Protein AF-A0A1F5YPP1-F1 (afdb_monomer_lite)

Foldseek 3Di:
DDDVVVVVVVVVVVVPPDDPVVVVVVVVVVVVCVVPVVDDDDDAFWKKKKAWFAPPPDDKDKDWPFDWPDWDQDPRRIIITDGHHDDADDDQAFDKDFLVCLLVVLVVVCVLQVHDPVVSVRQSVQSNVQCVPEPDRIKTKAWGDPVRCCVGTNMDMPPDAAEEETEIEIEHDDDDHHHDRHDHDDDDNTYMYIHIYGYD

Sequence (200 aa):
MPEISDVIAQFDQLGLTGNAAEIRELNKLNDEWTDYNFCPLRLTGSSPTLIGYDTSGQVYEVKVGRKIVYLNTNSDNTVYYEYLPVSFNKPDEGWDINKSALKQFAQKIGGELGLNDAEVVKLSFELNLASAKITSNNLFVGLISQEEVNQKVPLKVTPSVPTFRYHFYISKAGSSVIAPVLTPVSRSGSMVLEVGAVAR

Structure (mmCIF, N/CA/C/O backbone):
data_AF-A0A1F5YPP1-F1
#
_entry.id   AF-A0A1F5YPP1-F1
#
loop_
_atom_site.group_PDB
_atom_site.id
_atom_site.type_symbol
_atom_site.label_atom_id
_atom_site.label_alt_id
_atom_site.label_comp_id
_atom_site.label_asym_id
_atom_site.label_entity_id
_atom_site.label_seq_id
_atom_site.pdbx_PDB_ins_code
_atom_site.Cartn_x
_atom_site.Cartn_y
_atom_site.Cartn_z
_atom_site.occupancy
_atom_site.B_iso_or_equiv
_atom_site.auth_seq_id
_atom_site.auth_comp_id
_atom_site.auth_asym_id
_atom_site.auth_atom_id
_atom_site.pdbx_PDB_model_num
ATOM 1 N N . MET A 1 1 ? 0.538 26.504 -9.884 1.00 37.72 1 MET A N 1
ATOM 2 C CA . MET A 1 1 ? 0.270 26.160 -8.470 1.00 37.72 1 MET A CA 1
ATOM 3 C C . MET A 1 1 ? 1.252 26.971 -7.649 1.00 37.72 1 MET A C 1
ATOM 5 O O . MET A 1 1 ? 2.360 27.117 -8.153 1.00 37.72 1 MET A O 1
ATOM 9 N N . PRO A 1 2 ? 0.862 27.546 -6.499 1.00 34.94 2 PRO A N 1
ATOM 10 C CA . PRO A 1 2 ? 1.833 28.210 -5.633 1.00 34.94 2 PRO A CA 1
ATOM 11 C C . PRO A 1 2 ? 2.920 27.205 -5.255 1.00 34.94 2 PRO A C 1
ATOM 13 O O . PRO A 1 2 ? 2.619 26.023 -5.045 1.00 34.94 2 PRO A O 1
ATOM 16 N N . GLU A 1 3 ? 4.171 27.647 -5.264 1.00 45.53 3 GLU A N 1
ATOM 17 C CA . GLU A 1 3 ? 5.271 26.796 -4.837 1.00 45.53 3 GLU A CA 1
ATOM 18 C C . GLU A 1 3 ? 5.150 26.570 -3.326 1.00 45.53 3 GLU A C 1
ATOM 20 O O . GLU A 1 3 ? 4.636 27.408 -2.590 1.00 45.53 3 GLU A O 1
ATOM 25 N N . ILE A 1 4 ? 5.587 25.413 -2.829 1.00 44.28 4 ILE A N 1
ATOM 26 C CA . ILE A 1 4 ? 5.504 25.092 -1.392 1.00 44.28 4 ILE A CA 1
ATOM 27 C C . ILE A 1 4 ? 6.296 26.088 -0.530 1.00 44.28 4 ILE A C 1
ATOM 29 O O . ILE A 1 4 ? 5.929 26.341 0.617 1.00 44.28 4 ILE A O 1
ATOM 33 N N . SER A 1 5 ? 7.318 26.714 -1.115 1.00 45.62 5 SER A N 1
ATOM 34 C CA . SER A 1 5 ? 8.038 27.865 -0.569 1.00 45.62 5 SER A CA 1
ATOM 35 C C . SER A 1 5 ? 7.109 29.033 -0.221 1.00 45.62 5 SER A C 1
ATOM 37 O O . SER A 1 5 ? 7.310 29.664 0.813 1.00 45.62 5 SER A O 1
ATOM 39 N N . ASP A 1 6 ? 6.055 29.276 -1.005 1.00 49.44 6 ASP A N 1
ATOM 40 C CA . ASP A 1 6 ? 5.080 30.344 -0.755 1.00 49.44 6 ASP A CA 1
ATOM 41 C C . ASP A 1 6 ? 4.188 30.032 0.456 1.00 49.44 6 ASP A C 1
ATOM 43 O O . ASP A 1 6 ? 3.797 30.936 1.194 1.00 49.44 6 ASP A O 1
ATOM 47 N N . VAL A 1 7 ? 3.878 28.752 0.692 1.00 50.12 7 VAL A N 1
ATOM 48 C CA . VAL A 1 7 ? 3.071 28.309 1.843 1.00 50.12 7 VAL A CA 1
ATOM 49 C C . VAL A 1 7 ? 3.885 28.396 3.134 1.00 50.12 7 VAL A C 1
ATOM 51 O O . VAL A 1 7 ? 3.387 28.902 4.136 1.00 50.12 7 VAL A O 1
ATOM 54 N N . ILE A 1 8 ? 5.148 27.961 3.101 1.00 50.09 8 ILE A N 1
ATOM 55 C CA . ILE A 1 8 ? 6.070 28.063 4.244 1.00 50.09 8 ILE A CA 1
ATOM 56 C C . ILE A 1 8 ? 6.334 29.537 4.579 1.00 50.09 8 ILE A C 1
ATOM 58 O O . ILE A 1 8 ? 6.200 29.936 5.733 1.00 50.09 8 ILE A O 1
ATOM 62 N N . ALA A 1 9 ? 6.586 30.374 3.568 1.00 56.97 9 ALA A N 1
ATOM 63 C CA . ALA A 1 9 ? 6.785 31.807 3.765 1.00 56.97 9 ALA A CA 1
ATOM 64 C C . ALA A 1 9 ? 5.546 32.502 4.356 1.00 56.97 9 ALA A C 1
ATOM 66 O O . ALA A 1 9 ? 5.687 33.416 5.166 1.00 56.97 9 ALA A O 1
ATOM 67 N N . GLN A 1 10 ? 4.332 32.068 3.996 1.00 56.66 10 GLN A N 1
ATOM 68 C CA . GLN A 1 10 ? 3.104 32.571 4.619 1.00 56.66 10 GLN A CA 1
ATOM 69 C C . GLN A 1 10 ? 2.981 32.151 6.086 1.00 56.66 10 GLN A C 1
ATOM 71 O O . GLN A 1 10 ? 2.538 32.957 6.898 1.00 56.66 10 GLN A O 1
ATOM 76 N N . PHE A 1 11 ? 3.399 30.935 6.448 1.00 51.81 11 PHE A N 1
ATOM 77 C CA . PHE A 1 11 ? 3.424 30.491 7.845 1.00 51.81 11 PHE A CA 1
ATOM 78 C C . PHE A 1 11 ? 4.441 31.271 8.688 1.00 51.81 11 PHE A C 1
ATOM 80 O O . PHE A 1 11 ? 4.107 31.703 9.791 1.00 51.81 11 PHE A O 1
ATOM 87 N N . ASP A 1 12 ? 5.631 31.538 8.150 1.00 56.56 12 ASP A N 1
ATOM 88 C CA . ASP A 1 12 ? 6.652 32.348 8.826 1.00 56.56 12 ASP A CA 1
ATOM 89 C C . ASP A 1 12 ? 6.208 33.813 8.990 1.00 56.56 12 ASP A C 1
ATOM 91 O O . ASP A 1 12 ? 6.457 34.446 10.020 1.00 56.56 12 ASP A O 1
ATOM 95 N N . GLN A 1 13 ? 5.479 34.352 8.006 1.00 60.91 13 GLN A N 1
ATOM 96 C CA . GLN A 1 13 ? 4.903 35.702 8.058 1.00 60.91 13 GLN A CA 1
ATOM 97 C C . GLN A 1 13 ? 3.781 35.857 9.093 1.00 60.91 13 GLN A C 1
ATOM 99 O O . GLN A 1 13 ? 3.493 36.985 9.497 1.00 60.91 13 GLN A O 1
ATOM 104 N N . LEU A 1 14 ? 3.163 34.763 9.554 1.00 59.72 14 LEU A N 1
ATOM 105 C CA . LEU A 1 14 ? 2.132 34.811 10.598 1.00 59.72 14 LEU A CA 1
ATOM 106 C C . LEU A 1 14 ? 2.702 35.101 11.994 1.00 59.72 14 LEU A C 1
ATOM 108 O O . LEU A 1 14 ? 1.921 35.317 12.920 1.00 59.72 14 LEU A O 1
ATOM 112 N N . GLY A 1 15 ? 4.032 35.146 12.160 1.00 50.84 15 GLY A N 1
ATOM 113 C CA . GLY A 1 15 ? 4.669 35.623 13.389 1.00 50.84 15 GLY A CA 1
ATOM 114 C C . GLY A 1 15 ? 4.239 34.853 14.639 1.00 50.84 15 GLY A C 1
ATOM 115 O O . GLY A 1 15 ? 4.116 35.445 15.711 1.00 50.84 15 GLY A O 1
ATOM 116 N N . LEU A 1 16 ? 3.967 33.551 14.502 1.00 51.56 16 LEU A N 1
ATOM 117 C CA . LEU A 1 16 ? 3.480 32.689 15.578 1.00 51.56 16 LEU A CA 1
ATOM 118 C C . LEU A 1 16 ? 4.589 32.438 16.615 1.00 51.56 16 LEU A C 1
ATOM 120 O O . LEU A 1 16 ? 5.219 31.385 16.651 1.00 51.56 16 LEU A O 1
ATOM 124 N N . THR A 1 17 ? 4.840 33.416 17.484 1.00 50.31 17 THR A N 1
ATOM 125 C CA . THR A 1 17 ? 5.658 33.249 18.690 1.00 50.31 17 THR A CA 1
ATOM 126 C C . THR A 1 17 ? 4.805 32.588 19.774 1.00 50.31 17 THR A C 1
ATOM 128 O O . THR A 1 17 ? 4.197 33.270 20.600 1.00 50.31 17 THR A O 1
ATOM 131 N N . GLY A 1 18 ? 4.703 31.261 19.715 1.00 45.78 18 GLY A N 1
ATOM 132 C CA . GLY A 1 18 ? 3.914 30.447 20.641 1.00 45.78 18 GLY A CA 1
ATOM 133 C C . GLY A 1 18 ? 4.692 29.920 21.854 1.00 45.78 18 GLY A C 1
ATOM 134 O O . GLY A 1 18 ? 5.917 29.797 21.828 1.00 45.78 18 GLY A O 1
ATOM 135 N N . ASN A 1 19 ? 3.969 29.584 22.926 1.00 53.06 19 ASN A N 1
ATOM 136 C CA . ASN A 1 19 ? 4.488 28.975 24.156 1.00 53.06 19 ASN A CA 1
ATOM 137 C C . ASN A 1 19 ? 5.195 27.632 23.875 1.00 53.06 19 ASN A C 1
ATOM 139 O O . ASN A 1 19 ? 4.930 26.966 22.880 1.00 53.06 19 ASN A O 1
ATOM 143 N N . ALA A 1 20 ? 6.051 27.167 24.795 1.00 49.16 20 ALA A N 1
ATOM 144 C CA . ALA A 1 20 ? 6.882 25.962 24.624 1.00 49.16 20 ALA A CA 1
ATOM 145 C C . ALA A 1 20 ? 6.128 24.675 24.204 1.00 49.16 20 ALA A C 1
ATOM 147 O O . ALA A 1 20 ? 6.737 23.768 23.641 1.00 49.16 20 ALA A O 1
ATOM 148 N N . ALA A 1 21 ? 4.818 24.583 24.460 1.00 47.81 21 ALA A N 1
ATOM 149 C CA . ALA A 1 21 ? 3.965 23.497 23.974 1.00 47.81 21 ALA A CA 1
ATOM 150 C C . ALA A 1 21 ? 3.672 23.596 22.462 1.00 47.81 21 ALA A C 1
ATOM 152 O O . ALA A 1 21 ? 3.747 22.587 21.771 1.00 47.81 21 ALA A O 1
ATOM 153 N N . GLU A 1 22 ? 3.435 24.801 21.940 1.00 47.81 22 GLU A N 1
ATOM 154 C CA . GLU A 1 22 ? 3.211 25.074 20.511 1.00 47.81 22 GLU A CA 1
ATOM 155 C C . GLU A 1 22 ? 4.504 24.868 19.711 1.00 47.81 22 GLU A C 1
ATOM 157 O O . GLU A 1 22 ? 4.476 24.271 18.640 1.00 47.81 22 GLU A O 1
ATOM 162 N N . ILE A 1 23 ? 5.661 25.227 20.283 1.00 52.22 23 ILE A N 1
ATOM 163 C CA . ILE A 1 23 ? 6.985 24.899 19.719 1.00 52.22 23 ILE A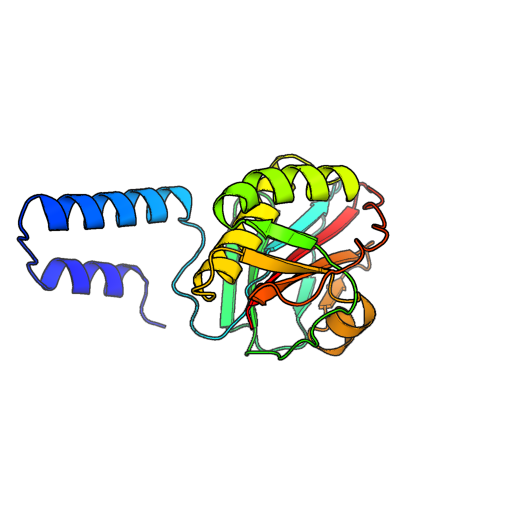 CA 1
ATOM 164 C C . ILE A 1 23 ? 7.201 23.379 19.665 1.00 52.22 23 ILE A C 1
ATOM 166 O O . ILE A 1 23 ? 7.826 22.869 18.742 1.00 52.22 23 ILE A O 1
ATOM 170 N N . ARG A 1 24 ? 6.674 22.622 20.635 1.00 52.12 24 ARG A N 1
ATOM 171 C CA . ARG A 1 24 ? 6.800 21.159 20.669 1.00 52.12 24 ARG A CA 1
ATOM 172 C C . ARG A 1 24 ? 5.894 20.477 19.646 1.00 52.12 24 ARG A C 1
ATOM 174 O O . ARG A 1 24 ? 6.301 19.471 19.075 1.00 52.12 24 ARG A O 1
ATOM 181 N N . GLU A 1 25 ? 4.704 21.020 19.399 1.00 49.72 25 GLU A N 1
ATOM 182 C CA . GLU A 1 25 ? 3.836 20.568 18.308 1.00 49.72 25 GLU A CA 1
ATOM 183 C C . GLU A 1 25 ? 4.403 20.941 16.937 1.00 49.72 25 GLU A C 1
ATOM 185 O O . GLU A 1 25 ? 4.394 20.096 16.050 1.00 49.72 25 GLU A O 1
ATOM 190 N N . LEU A 1 26 ? 4.985 22.134 16.786 1.00 49.56 26 LEU A N 1
ATOM 191 C CA . 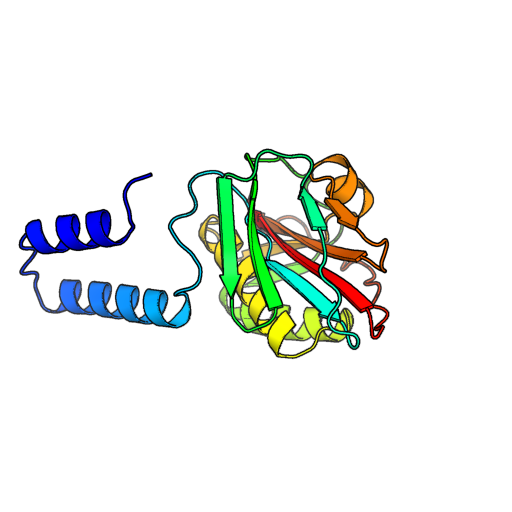LEU A 1 26 ? 5.709 22.547 15.579 1.00 49.56 26 LEU A CA 1
ATOM 192 C C . LEU A 1 26 ? 6.948 21.690 15.322 1.00 49.56 26 LEU A C 1
ATOM 194 O O . LEU A 1 26 ? 7.163 21.277 14.192 1.00 49.56 26 LEU A O 1
ATOM 198 N N . ASN A 1 27 ? 7.728 21.362 16.353 1.00 51.25 27 ASN A N 1
ATOM 199 C CA . ASN A 1 27 ? 8.864 20.452 16.220 1.00 51.25 27 ASN A CA 1
ATOM 200 C C . ASN A 1 27 ? 8.403 19.041 15.875 1.00 51.25 27 ASN A C 1
ATOM 202 O O . ASN A 1 27 ? 9.004 18.415 15.022 1.00 51.25 27 ASN A O 1
ATOM 206 N N . LYS A 1 28 ? 7.305 18.557 16.463 1.00 54.00 28 LYS A N 1
ATOM 207 C CA . LYS A 1 28 ? 6.732 17.260 16.094 1.00 54.00 28 LYS A CA 1
ATOM 208 C C . LYS A 1 28 ? 6.206 17.263 14.658 1.00 54.00 28 LYS A C 1
ATOM 210 O O . LYS A 1 28 ? 6.406 16.288 13.954 1.00 54.00 28 LYS A O 1
ATOM 215 N N . LEU A 1 29 ? 5.577 18.351 14.219 1.00 49.56 29 LEU A N 1
ATOM 216 C CA . LEU A 1 29 ? 5.165 18.561 12.831 1.00 49.56 29 LEU A CA 1
ATOM 217 C C . LEU A 1 29 ? 6.367 18.649 11.897 1.00 49.56 29 LEU A C 1
ATOM 219 O O . LEU A 1 29 ? 6.293 18.119 10.803 1.00 49.56 29 LEU A O 1
ATOM 223 N N . ASN A 1 30 ? 7.461 19.282 12.316 1.00 50.28 30 ASN A N 1
ATOM 224 C CA . ASN A 1 30 ? 8.701 19.375 11.555 1.00 50.28 30 ASN A CA 1
ATOM 225 C C . ASN A 1 30 ? 9.449 18.037 11.513 1.00 50.28 30 ASN A C 1
ATOM 227 O O . ASN A 1 30 ? 10.000 17.696 10.478 1.00 50.28 30 ASN A O 1
ATOM 231 N N . ASP A 1 31 ? 9.442 17.261 12.593 1.00 57.03 31 ASP A N 1
ATOM 232 C CA . ASP A 1 31 ? 10.015 15.916 12.664 1.00 57.03 31 ASP A CA 1
ATOM 233 C C . ASP A 1 31 ? 9.174 14.952 11.821 1.00 57.03 31 ASP A C 1
ATOM 235 O O . ASP A 1 31 ? 9.717 14.257 10.973 1.00 57.03 31 ASP A O 1
ATOM 239 N N . GLU A 1 32 ? 7.841 14.991 11.947 1.00 51.44 32 GLU A N 1
ATOM 240 C CA . GLU A 1 32 ? 6.918 14.287 11.051 1.00 51.44 32 GLU A CA 1
ATOM 241 C C . GLU A 1 32 ? 7.115 14.758 9.601 1.00 51.44 32 GLU A C 1
ATOM 243 O O . GLU A 1 32 ? 7.172 13.938 8.697 1.00 51.44 32 GLU A O 1
ATOM 248 N N . TRP A 1 33 ? 7.301 16.050 9.340 1.00 51.09 33 TRP A N 1
ATOM 249 C CA . TRP A 1 33 ? 7.573 16.573 7.999 1.00 51.09 33 TRP A CA 1
ATOM 250 C C . TRP A 1 33 ? 8.942 16.146 7.471 1.00 51.09 33 TRP A C 1
ATOM 252 O O . TRP A 1 33 ? 9.077 15.892 6.285 1.00 51.09 33 TRP A O 1
ATOM 262 N N . THR A 1 34 ? 9.959 16.031 8.320 1.00 55.69 34 THR A N 1
ATOM 263 C CA . THR A 1 34 ? 11.303 15.585 7.931 1.00 55.69 34 THR A CA 1
ATOM 264 C C . THR A 1 34 ? 11.311 14.075 7.679 1.00 55.69 34 THR A C 1
ATOM 266 O O . THR A 1 34 ? 11.899 13.623 6.697 1.00 55.69 34 THR A O 1
ATOM 269 N N . ASP A 1 35 ? 10.575 13.311 8.489 1.00 53.66 35 ASP A N 1
ATOM 270 C CA . ASP A 1 35 ? 10.350 11.870 8.330 1.00 53.66 35 ASP A CA 1
ATOM 271 C C . ASP A 1 35 ? 9.434 11.554 7.129 1.00 53.66 35 ASP A C 1
ATOM 273 O O . ASP A 1 35 ? 9.583 10.515 6.479 1.00 53.66 35 ASP A O 1
ATOM 277 N N . TYR A 1 36 ? 8.510 12.462 6.793 1.00 52.66 36 TYR A N 1
ATOM 278 C CA . TYR A 1 36 ? 7.517 12.336 5.719 1.00 52.66 36 TYR A CA 1
ATOM 279 C C . TYR A 1 36 ? 7.651 13.422 4.639 1.00 52.66 36 TYR A C 1
ATOM 281 O O . TYR A 1 36 ? 6.658 13.746 3.980 1.00 52.66 36 TYR A O 1
ATOM 289 N N . ASN A 1 37 ? 8.870 13.917 4.375 1.00 46.62 37 ASN A N 1
ATOM 290 C CA . ASN A 1 37 ? 9.196 15.017 3.431 1.00 46.62 37 ASN A CA 1
ATOM 291 C C . ASN A 1 37 ? 8.887 14.686 1.950 1.00 46.62 37 ASN A C 1
ATOM 293 O O . ASN A 1 37 ? 9.320 15.351 1.014 1.00 46.62 37 ASN A O 1
ATOM 297 N N . PHE A 1 38 ? 8.145 13.603 1.742 1.00 53.00 38 PHE A N 1
ATOM 298 C CA . PHE A 1 38 ? 7.688 13.041 0.485 1.00 53.00 38 PHE A CA 1
ATOM 299 C C . PHE A 1 38 ? 6.188 13.285 0.243 1.00 53.00 38 PHE A C 1
ATOM 301 O O . PHE A 1 38 ? 5.698 12.969 -0.840 1.00 53.00 38 PHE A O 1
ATOM 308 N N . CYS A 1 39 ? 5.451 13.838 1.219 1.00 48.69 39 CYS A N 1
ATOM 309 C CA . CYS A 1 39 ? 3.996 13.984 1.158 1.00 48.69 39 CYS A CA 1
ATOM 310 C C . CYS A 1 39 ? 3.552 15.448 1.316 1.00 48.69 39 CYS A C 1
ATOM 312 O O . CYS A 1 39 ? 3.314 15.902 2.435 1.00 48.69 39 CYS A O 1
ATOM 314 N N . PRO A 1 40 ? 3.383 16.214 0.225 1.00 46.41 40 PRO A N 1
ATOM 315 C CA . PRO A 1 40 ? 2.655 17.461 0.330 1.00 46.41 40 PRO A CA 1
ATOM 316 C C . PRO A 1 40 ? 1.176 17.168 0.561 1.00 46.41 40 PRO A C 1
ATOM 318 O O . PRO A 1 40 ? 0.619 16.224 0.003 1.00 46.41 40 PRO A O 1
ATOM 321 N N . LEU A 1 41 ? 0.575 17.998 1.411 1.00 42.31 41 LEU A N 1
ATOM 322 C CA . LEU A 1 41 ? -0.854 18.110 1.705 1.00 42.31 41 LEU A CA 1
ATOM 323 C C . LEU A 1 41 ? -1.760 17.430 0.661 1.00 42.31 41 LEU A C 1
ATOM 325 O O . LEU A 1 41 ? -1.953 17.948 -0.441 1.00 42.31 41 LEU A O 1
ATOM 329 N N . ARG A 1 42 ? -2.348 16.283 1.036 1.00 52.03 42 ARG A N 1
ATOM 330 C CA . ARG A 1 42 ? -3.322 15.573 0.198 1.00 52.03 42 ARG A CA 1
ATOM 331 C C . ARG A 1 42 ? -4.549 16.459 -0.013 1.00 52.03 42 ARG A C 1
ATOM 333 O O . ARG A 1 42 ? -5.247 16.784 0.947 1.00 52.03 42 ARG A O 1
ATOM 340 N N . LEU A 1 43 ? -4.852 16.807 -1.262 1.00 42.38 43 LEU A N 1
ATOM 341 C CA . LEU A 1 43 ? -5.998 17.670 -1.581 1.00 42.38 43 LEU A CA 1
ATOM 342 C C . LEU A 1 43 ? -7.272 16.871 -1.882 1.00 42.38 43 LEU A C 1
ATOM 344 O O . LEU A 1 43 ? -8.366 17.424 -1.787 1.00 42.38 43 LEU A O 1
ATOM 348 N N . THR A 1 44 ? -7.159 15.597 -2.295 1.00 46.91 44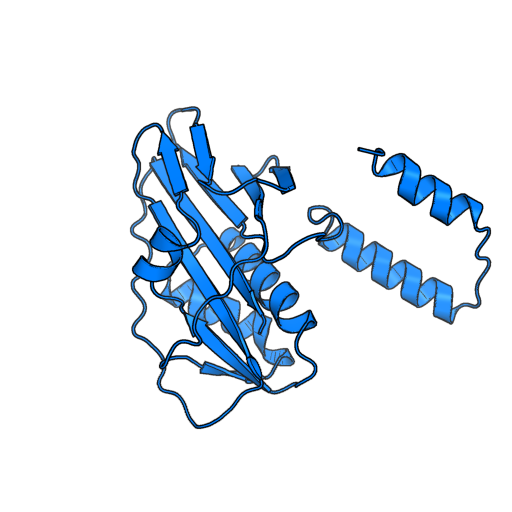 THR A N 1
ATOM 349 C CA . THR A 1 44 ? -8.288 14.938 -2.983 1.00 46.91 44 THR A CA 1
ATOM 350 C C . THR A 1 44 ? -8.569 13.466 -2.649 1.00 46.91 44 THR A C 1
ATOM 352 O O . THR A 1 44 ? -9.686 13.033 -2.920 1.00 46.91 44 THR A O 1
ATOM 355 N N . GLY A 1 45 ? -7.679 12.679 -2.021 1.00 56.94 45 GLY A N 1
ATOM 356 C CA . GLY A 1 45 ? -8.002 11.258 -1.788 1.00 56.94 45 GLY A CA 1
ATOM 357 C C . GLY A 1 45 ? -6.897 10.332 -1.264 1.00 56.94 45 GLY A C 1
ATOM 358 O O . GLY A 1 45 ? -6.180 10.662 -0.316 1.00 56.94 45 GLY A O 1
ATOM 359 N N . SER A 1 46 ? -6.880 9.109 -1.806 1.00 62.81 46 SER A N 1
ATOM 360 C CA . SER A 1 46 ? -5.878 8.059 -1.575 1.00 62.81 46 SER A CA 1
ATOM 361 C C . SER A 1 46 ? -4.691 8.264 -2.513 1.00 62.81 46 SER A C 1
ATOM 363 O O . SER A 1 46 ? -4.903 8.594 -3.679 1.00 62.81 46 SER A O 1
ATOM 365 N N . SER A 1 47 ? -3.470 8.041 -2.029 1.00 69.06 47 SER A N 1
ATOM 366 C CA . SER A 1 47 ? -2.254 8.406 -2.768 1.00 69.06 47 SER A CA 1
ATOM 367 C C . SER A 1 47 ? -1.254 7.263 -2.719 1.00 69.06 47 SER A C 1
ATOM 369 O O . SER A 1 47 ? -0.385 7.284 -1.860 1.00 69.06 47 SER A O 1
ATOM 371 N N . PRO A 1 48 ? -1.429 6.226 -3.550 1.00 82.19 48 PRO A N 1
ATOM 372 C CA . PRO A 1 48 ? -0.558 5.065 -3.528 1.00 82.19 48 PRO A CA 1
ATOM 373 C C . PRO A 1 48 ? 0.881 5.435 -3.900 1.00 82.19 48 PRO A C 1
ATOM 375 O O . PRO A 1 48 ? 1.149 6.404 -4.617 1.00 82.19 48 PRO A O 1
ATOM 378 N N . THR A 1 49 ? 1.796 4.582 -3.458 1.00 83.88 49 THR A N 1
ATOM 379 C CA . THR A 1 49 ? 3.203 4.613 -3.831 1.00 83.88 49 THR A CA 1
ATOM 380 C C . THR A 1 49 ? 3.451 3.582 -4.929 1.00 83.88 49 THR A C 1
ATOM 382 O O . THR A 1 49 ? 3.193 2.392 -4.740 1.00 83.88 49 THR A O 1
ATOM 385 N N . LEU A 1 50 ? 3.968 4.031 -6.071 1.00 83.88 50 LEU A N 1
ATOM 386 C CA . LEU A 1 50 ? 4.389 3.189 -7.187 1.00 83.88 50 LEU A CA 1
ATOM 387 C C . LEU A 1 50 ? 5.914 3.060 -7.195 1.00 83.88 50 LEU A C 1
ATOM 389 O O . LEU A 1 50 ? 6.631 4.030 -6.970 1.00 83.88 50 LEU A O 1
ATOM 393 N N . ILE A 1 51 ? 6.409 1.853 -7.432 1.00 84.81 51 ILE A N 1
ATOM 394 C CA . ILE A 1 51 ? 7.815 1.477 -7.303 1.00 84.81 51 ILE A CA 1
ATOM 395 C C . ILE A 1 51 ? 8.210 0.754 -8.586 1.00 84.81 51 ILE A C 1
ATOM 397 O O . ILE A 1 51 ? 7.644 -0.291 -8.922 1.00 84.81 51 ILE A O 1
ATOM 401 N N . GLY A 1 52 ? 9.146 1.346 -9.325 1.00 80.50 52 GLY A N 1
ATOM 402 C CA . GLY A 1 52 ? 9.661 0.793 -10.572 1.00 80.50 52 GLY A CA 1
ATOM 403 C C . GLY A 1 52 ? 10.955 0.021 -10.345 1.00 80.50 52 GLY A C 1
ATOM 404 O O . GLY A 1 52 ? 11.879 0.521 -9.707 1.00 80.50 52 GLY A O 1
ATOM 405 N N . TYR A 1 53 ? 11.036 -1.178 -10.912 1.00 81.88 53 TYR A N 1
ATOM 406 C CA . TYR A 1 53 ? 12.257 -1.973 -10.952 1.00 81.88 53 TYR A CA 1
ATOM 407 C C . TYR A 1 53 ? 12.727 -2.100 -12.390 1.00 81.88 53 TYR A C 1
ATOM 409 O O . TYR A 1 53 ? 11.934 -2.441 -13.270 1.00 81.88 53 TYR A O 1
ATOM 417 N N . ASP A 1 54 ? 14.007 -1.834 -12.631 1.00 79.31 54 ASP A N 1
ATOM 418 C CA . ASP A 1 54 ? 14.642 -2.168 -13.895 1.00 79.31 54 ASP A CA 1
ATOM 419 C C . ASP A 1 54 ? 16.147 -2.405 -13.743 1.00 79.31 54 ASP A C 1
ATOM 421 O O . ASP A 1 54 ? 16.840 -1.683 -13.028 1.00 79.31 54 ASP A O 1
ATOM 425 N N . THR A 1 55 ? 16.657 -3.410 -14.454 1.00 74.88 55 THR A N 1
ATOM 426 C CA . THR A 1 55 ? 18.088 -3.747 -14.501 1.00 74.88 55 THR A CA 1
ATOM 427 C C . THR A 1 55 ? 18.799 -3.210 -15.746 1.00 74.88 55 THR A C 1
ATOM 429 O O . THR A 1 55 ? 20.008 -3.382 -15.871 1.00 74.88 55 THR A O 1
ATOM 432 N N . SER A 1 56 ? 18.068 -2.603 -16.687 1.00 72.19 56 SER A N 1
ATOM 433 C CA . SER A 1 56 ? 18.548 -2.232 -18.026 1.00 72.19 56 SER A CA 1
ATOM 434 C C . SER A 1 56 ? 18.639 -0.719 -18.293 1.00 72.19 56 SER A C 1
ATOM 436 O O . SER A 1 56 ? 19.128 -0.319 -19.348 1.00 72.19 56 SER A O 1
ATOM 438 N N . GLY A 1 57 ? 18.213 0.126 -17.349 1.00 68.25 57 GLY A N 1
ATOM 439 C CA . GLY A 1 57 ? 18.112 1.580 -17.525 1.00 68.25 57 GLY A CA 1
ATOM 440 C C . GLY A 1 57 ? 16.909 2.026 -18.368 1.00 68.25 57 GLY A C 1
ATOM 441 O O . GLY A 1 57 ? 16.913 3.123 -18.925 1.00 68.25 57 GLY A O 1
ATOM 442 N N . GLN A 1 58 ? 15.891 1.179 -18.503 1.00 72.25 58 GLN A N 1
ATOM 443 C CA . GLN A 1 58 ? 14.679 1.428 -19.264 1.00 72.25 58 GLN A CA 1
ATOM 444 C C . GLN A 1 58 ? 13.804 2.502 -18.611 1.00 72.25 58 GLN A C 1
ATOM 446 O O . GLN A 1 58 ? 13.557 2.508 -17.407 1.00 72.25 58 GLN A O 1
ATOM 451 N N . VAL A 1 59 ? 13.289 3.405 -19.446 1.00 74.38 59 VAL A N 1
ATOM 452 C CA . VAL A 1 59 ? 12.317 4.422 -19.041 1.00 74.38 59 VAL A CA 1
ATOM 453 C C . VAL A 1 59 ? 10.909 3.838 -19.136 1.00 74.38 59 VAL A C 1
ATOM 455 O O . VAL A 1 59 ? 10.516 3.337 -20.192 1.00 74.38 59 VAL A O 1
ATOM 458 N N . TYR A 1 60 ? 10.143 3.943 -18.049 1.00 70.69 60 TYR A N 1
ATOM 459 C CA . TYR A 1 60 ? 8.734 3.562 -18.014 1.00 70.69 60 TYR A CA 1
ATOM 460 C C . TYR A 1 60 ? 7.826 4.771 -18.218 1.00 70.69 60 TYR A C 1
ATOM 462 O O . TYR A 1 60 ? 7.935 5.779 -17.521 1.00 70.69 60 TYR A O 1
ATOM 470 N N . GLU A 1 61 ? 6.864 4.641 -19.124 1.00 77.12 61 GLU A N 1
ATOM 471 C CA . GLU A 1 61 ? 5.714 5.533 -19.196 1.00 77.12 61 GLU A CA 1
ATOM 472 C C . GLU A 1 61 ? 4.567 4.931 -18.378 1.00 77.12 61 GLU A C 1
ATOM 474 O O . GLU A 1 61 ? 4.062 3.846 -18.686 1.00 77.12 61 GLU A O 1
ATOM 479 N N . VAL A 1 62 ? 4.137 5.650 -17.340 1.00 75.12 62 VAL A N 1
ATOM 480 C CA . VAL A 1 62 ? 3.023 5.251 -16.475 1.00 75.12 62 VAL A CA 1
ATOM 481 C C . VAL A 1 62 ? 1.838 6.179 -16.715 1.00 75.12 62 VAL A C 1
ATOM 483 O O . VAL A 1 62 ? 1.926 7.391 -16.532 1.00 75.12 62 VAL A O 1
ATOM 486 N N . LYS A 1 63 ? 0.703 5.604 -17.115 1.00 78.69 63 LYS A N 1
ATOM 487 C CA . LYS A 1 63 ? -0.569 6.312 -17.283 1.00 78.69 63 LYS A CA 1
ATOM 488 C C . LYS A 1 63 ? -1.581 5.785 -16.285 1.00 78.69 63 LYS A C 1
ATOM 490 O O . LYS A 1 63 ? -2.071 4.665 -16.416 1.00 78.69 63 LYS A O 1
ATOM 495 N N . VAL A 1 64 ? -1.935 6.627 -15.325 1.00 77.00 64 VAL A N 1
ATOM 496 C CA . VAL A 1 64 ? -3.104 6.416 -14.474 1.00 77.00 64 VAL A CA 1
ATOM 497 C C . VAL A 1 64 ? -4.307 6.915 -15.271 1.00 77.00 64 VAL A C 1
ATOM 499 O O . VAL A 1 64 ? -4.347 8.080 -15.656 1.00 77.00 64 VAL A O 1
ATOM 502 N N . GLY A 1 65 ? -5.302 6.074 -15.552 1.00 64.50 65 GLY A N 1
ATOM 503 C CA . GLY A 1 65 ? -6.516 6.469 -16.290 1.00 64.50 65 GLY A CA 1
ATOM 504 C C . GLY A 1 65 ? -7.480 7.332 -15.462 1.00 64.50 65 GLY A C 1
ATOM 505 O O . GLY A 1 65 ? -8.694 7.295 -15.645 1.00 64.50 65 GLY A O 1
ATOM 506 N N . ARG A 1 66 ? -6.930 8.102 -14.523 1.00 65.56 66 ARG A N 1
ATOM 507 C CA . ARG A 1 66 ? -7.577 9.115 -13.697 1.00 65.56 66 ARG A CA 1
ATOM 508 C C . ARG A 1 66 ? -6.731 10.380 -13.765 1.00 65.56 66 ARG A C 1
ATOM 510 O O . ARG A 1 66 ? -5.523 10.319 -13.970 1.00 65.56 66 ARG A O 1
ATOM 517 N N . LYS A 1 67 ? -7.362 11.534 -13.551 1.00 56.94 67 LYS A N 1
ATOM 518 C CA . LYS A 1 67 ? -6.626 12.793 -13.427 1.00 56.94 67 LYS A CA 1
ATOM 519 C C . LYS A 1 67 ? -5.706 12.711 -12.208 1.00 56.94 67 LYS A C 1
ATOM 521 O O . LYS A 1 67 ? -6.199 12.570 -11.089 1.00 56.94 67 LYS A O 1
ATOM 526 N N . ILE A 1 68 ? -4.403 12.799 -12.461 1.00 53.94 68 ILE A N 1
ATOM 527 C CA . ILE A 1 68 ? -3.382 12.897 -11.423 1.00 53.94 68 ILE A CA 1
ATOM 528 C C . ILE A 1 68 ? -3.433 14.315 -10.848 1.00 53.94 68 ILE A C 1
ATOM 530 O O . ILE A 1 68 ? -3.471 15.291 -11.600 1.00 53.94 68 ILE A O 1
ATOM 534 N N . VAL A 1 69 ? -3.495 14.422 -9.524 1.00 46.31 69 VAL A N 1
ATOM 535 C CA . VAL A 1 69 ? -3.551 15.704 -8.802 1.00 46.31 69 VAL A CA 1
ATOM 536 C C . VAL A 1 69 ? -2.162 16.122 -8.317 1.00 46.31 69 VAL A C 1
ATOM 538 O O . VAL A 1 69 ? -1.882 17.315 -8.241 1.00 46.31 69 VAL A O 1
ATOM 541 N N . TYR A 1 70 ? -1.277 15.153 -8.075 1.00 47.59 70 TYR A N 1
ATOM 542 C CA . TYR A 1 70 ? 0.098 15.366 -7.632 1.00 47.59 70 TYR A CA 1
ATOM 543 C C . TYR A 1 70 ? 1.000 14.206 -8.078 1.00 47.59 70 TYR A C 1
ATOM 545 O O . TYR A 1 70 ? 0.519 13.076 -8.164 1.00 47.59 70 TYR A O 1
ATOM 553 N N . LEU A 1 71 ? 2.275 14.496 -8.364 1.00 50.41 71 LEU A N 1
ATOM 554 C CA . LEU A 1 71 ? 3.313 13.535 -8.746 1.00 50.41 71 LEU A CA 1
ATOM 555 C C . LEU A 1 71 ? 4.644 13.933 -8.088 1.00 50.41 71 LEU A C 1
ATOM 557 O O . LEU A 1 71 ? 5.108 15.049 -8.316 1.00 50.41 71 LEU A O 1
ATOM 561 N N . ASN A 1 72 ? 5.267 13.028 -7.329 1.00 53.03 72 ASN A N 1
ATOM 562 C CA . ASN A 1 72 ? 6.641 13.190 -6.839 1.00 53.03 72 ASN A CA 1
ATOM 563 C C . ASN A 1 72 ? 7.499 12.005 -7.260 1.00 53.03 72 ASN A C 1
ATOM 565 O O . ASN A 1 72 ? 7.091 10.865 -7.046 1.00 53.03 72 ASN A O 1
ATOM 569 N N . THR A 1 73 ? 8.673 12.276 -7.821 1.00 58.69 73 THR A N 1
ATOM 570 C CA . THR A 1 73 ? 9.681 11.268 -8.157 1.00 58.69 73 THR A CA 1
ATOM 571 C C . THR A 1 73 ? 10.862 11.426 -7.214 1.00 58.69 73 THR A C 1
ATOM 573 O O . THR A 1 73 ? 11.565 12.436 -7.263 1.00 58.69 73 THR A O 1
ATOM 576 N N . ASN A 1 74 ? 11.100 10.422 -6.383 1.00 59.00 74 ASN A N 1
ATOM 577 C CA . ASN A 1 74 ? 12.270 10.385 -5.518 1.00 59.00 74 ASN A CA 1
ATOM 578 C C . ASN A 1 74 ? 13.448 9.691 -6.214 1.00 59.00 74 ASN A C 1
ATOM 580 O O . ASN A 1 74 ? 13.278 8.938 -7.172 1.00 59.00 74 ASN A O 1
ATOM 584 N N . SER A 1 75 ? 14.655 9.880 -5.677 1.00 64.00 75 SER A N 1
ATOM 585 C CA . SER A 1 75 ? 15.870 9.189 -6.131 1.00 64.00 75 SER A CA 1
ATOM 586 C C . SER A 1 75 ? 15.872 7.672 -5.873 1.00 64.00 75 SER A C 1
ATOM 588 O O . SER A 1 75 ? 16.797 6.991 -6.306 1.00 64.00 75 SER A O 1
ATOM 590 N N . ASP A 1 76 ? 14.854 7.129 -5.196 1.00 66.75 76 ASP A N 1
ATOM 591 C CA . ASP A 1 76 ? 14.694 5.708 -4.853 1.00 66.75 76 ASP A CA 1
ATOM 592 C C . ASP A 1 76 ? 13.787 4.936 -5.840 1.00 66.75 76 ASP A C 1
ATOM 594 O O . ASP A 1 76 ? 13.253 3.886 -5.489 1.00 66.75 76 ASP A O 1
ATOM 598 N N . ASN A 1 77 ? 13.604 5.436 -7.071 1.00 71.25 77 ASN A N 1
ATOM 599 C CA . ASN A 1 77 ? 12.701 4.873 -8.094 1.00 71.25 77 ASN A CA 1
ATOM 600 C C . ASN A 1 77 ? 11.224 4.804 -7.662 1.00 71.25 77 ASN A C 1
ATOM 602 O O . ASN A 1 77 ? 10.446 4.009 -8.205 1.00 71.25 77 ASN A O 1
ATOM 606 N N . THR A 1 78 ? 10.825 5.634 -6.694 1.00 76.50 78 THR A N 1
ATOM 607 C CA . THR A 1 78 ? 9.436 5.711 -6.241 1.00 76.50 78 THR A CA 1
ATOM 608 C C . THR A 1 78 ? 8.718 6.921 -6.804 1.00 76.50 78 THR A C 1
ATOM 610 O O . THR A 1 78 ? 9.276 8.012 -6.959 1.00 76.50 78 THR A O 1
ATOM 613 N N . VAL A 1 79 ? 7.451 6.691 -7.124 1.00 78.19 79 VAL A N 1
ATOM 614 C CA . VAL A 1 79 ? 6.522 7.671 -7.651 1.00 78.19 79 VAL A CA 1
ATOM 615 C C . VAL A 1 79 ? 5.313 7.720 -6.731 1.00 78.19 79 VAL A C 1
ATOM 617 O O . VAL A 1 79 ? 4.553 6.756 -6.642 1.00 78.19 79 VAL A O 1
ATOM 620 N N . TYR A 1 80 ? 5.110 8.854 -6.072 1.00 75.12 80 TYR A N 1
ATOM 621 C CA . TYR A 1 80 ? 3.879 9.118 -5.326 1.00 75.12 80 TYR A CA 1
ATOM 622 C C . TYR A 1 80 ? 2.917 9.823 -6.252 1.00 75.12 80 TYR A C 1
ATOM 624 O O . TYR A 1 80 ? 3.296 10.813 -6.883 1.00 75.12 80 TYR A O 1
ATOM 632 N N . TYR A 1 81 ? 1.681 9.341 -6.325 1.00 75.94 81 TYR A N 1
ATOM 633 C CA . TYR A 1 81 ? 0.663 10.014 -7.111 1.00 75.94 81 TYR A CA 1
ATOM 634 C C . TYR A 1 81 ? -0.678 10.077 -6.391 1.00 75.94 81 TYR A C 1
ATOM 636 O O . TYR A 1 81 ? -1.068 9.161 -5.673 1.00 75.94 81 TYR A O 1
ATOM 644 N N . GLU A 1 82 ? -1.404 11.169 -6.611 1.00 73.25 82 GLU A N 1
ATOM 645 C CA . GLU A 1 82 ? -2.778 11.336 -6.132 1.00 73.25 82 GLU A CA 1
ATOM 646 C C . GLU A 1 82 ? -3.759 11.266 -7.288 1.00 73.25 82 GLU A C 1
ATOM 648 O O . GLU A 1 82 ? -3.508 11.836 -8.350 1.00 73.25 82 GLU A O 1
ATOM 653 N N . TYR A 1 83 ? -4.911 10.640 -7.070 1.00 72.94 83 TYR A N 1
ATOM 654 C CA . TYR A 1 83 ? -6.022 10.652 -8.014 1.00 72.94 83 TYR A CA 1
ATOM 655 C C . TYR A 1 83 ? -7.300 11.169 -7.346 1.00 72.94 83 TYR A C 1
ATOM 657 O O . TYR A 1 83 ? -7.461 11.095 -6.128 1.00 72.94 83 TYR A O 1
ATOM 665 N N . LEU A 1 84 ? -8.224 11.687 -8.166 1.00 71.81 84 LEU A N 1
ATOM 666 C CA . LEU A 1 84 ? -9.552 12.126 -7.713 1.00 71.81 84 LEU A CA 1
ATOM 667 C C . LEU A 1 84 ? -10.228 11.060 -6.838 1.00 71.81 84 LEU A C 1
ATOM 669 O O . LEU A 1 84 ? -10.122 9.883 -7.172 1.00 71.81 84 LEU A O 1
ATOM 673 N N . PRO A 1 85 ? -10.977 11.435 -5.787 1.00 79.75 85 PRO A N 1
ATOM 674 C CA . PRO A 1 85 ? -11.457 10.475 -4.807 1.00 79.75 85 PRO A CA 1
ATOM 675 C C . PRO A 1 85 ? -12.283 9.361 -5.456 1.00 79.75 85 PRO A C 1
ATOM 677 O O . PRO A 1 85 ? -13.217 9.601 -6.224 1.00 79.75 85 PRO A O 1
ATOM 680 N N . VAL A 1 86 ? -11.923 8.124 -5.122 1.00 83.81 86 VAL A N 1
ATOM 681 C CA . VAL A 1 86 ? -12.590 6.903 -5.574 1.00 83.81 86 VAL A CA 1
ATOM 682 C C . VAL A 1 86 ? -13.161 6.195 -4.358 1.00 83.81 86 VAL A C 1
ATOM 684 O O . VAL A 1 86 ? -12.479 6.007 -3.353 1.00 83.81 86 VAL A O 1
ATOM 687 N N . SER A 1 87 ? -14.417 5.769 -4.460 1.00 90.06 87 SER A N 1
ATOM 688 C CA . SER A 1 87 ? -15.003 4.881 -3.465 1.00 90.06 87 SER A CA 1
ATOM 689 C C . SER A 1 87 ? -14.654 3.440 -3.788 1.00 90.06 87 SER A C 1
ATOM 691 O O . SER A 1 87 ? -15.068 2.936 -4.833 1.00 90.06 87 SER A O 1
ATOM 693 N N . PHE A 1 88 ? -13.983 2.769 -2.864 1.00 94.06 88 PHE A N 1
ATOM 694 C CA . PHE A 1 88 ? -13.830 1.320 -2.877 1.00 94.06 88 PHE A CA 1
ATOM 695 C C . PHE A 1 88 ? -14.899 0.655 -2.013 1.00 94.06 88 PHE A C 1
ATOM 697 O O . PHE A 1 88 ? -15.436 1.286 -1.097 1.00 94.06 88 PHE A O 1
ATOM 704 N N . ASN A 1 89 ? -15.239 -0.584 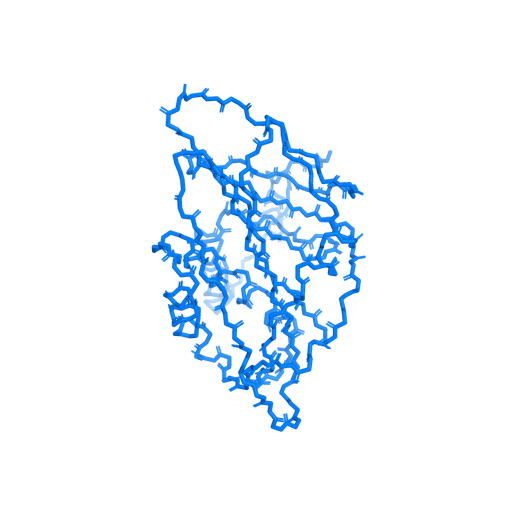-2.341 1.00 95.62 89 ASN A N 1
ATOM 705 C CA . ASN A 1 89 ? -16.107 -1.414 -1.523 1.00 95.62 89 ASN A CA 1
ATOM 706 C C . ASN A 1 89 ? -15.303 -1.938 -0.330 1.00 95.62 89 ASN A C 1
ATOM 708 O O . ASN A 1 89 ? -14.105 -2.190 -0.448 1.00 95.62 89 ASN A O 1
ATOM 712 N N . LYS A 1 90 ? -15.960 -2.093 0.824 1.00 96.31 90 LYS A N 1
ATOM 713 C CA . LYS A 1 90 ? -15.348 -2.773 1.965 1.00 96.31 90 LYS A CA 1
ATOM 714 C C . LYS A 1 90 ? -15.179 -4.259 1.603 1.00 96.31 90 LYS A C 1
ATOM 716 O O . LYS A 1 90 ? -16.193 -4.875 1.282 1.00 96.31 90 LYS A O 1
ATOM 721 N N . PRO A 1 91 ? -13.963 -4.828 1.665 1.00 96.50 91 PRO A N 1
ATOM 722 C CA . PRO A 1 91 ? -13.762 -6.264 1.485 1.00 96.50 91 PRO A CA 1
ATOM 723 C C . PRO A 1 91 ? -14.463 -7.089 2.574 1.00 96.50 91 PRO A C 1
ATOM 725 O O . PRO A 1 91 ? -14.556 -6.645 3.722 1.00 96.50 91 PRO A O 1
ATOM 728 N N . ASP A 1 92 ? -14.911 -8.295 2.221 1.00 95.44 92 ASP A N 1
ATOM 729 C CA . ASP A 1 92 ? -15.527 -9.242 3.166 1.00 95.44 92 ASP A CA 1
ATOM 730 C C . ASP A 1 92 ? -14.489 -9.893 4.098 1.00 95.44 92 ASP A C 1
ATOM 732 O O . ASP A 1 92 ? -14.787 -10.248 5.240 1.00 95.44 92 ASP A O 1
ATOM 736 N N . GLU A 1 93 ? -13.252 -10.007 3.617 1.00 97.19 93 GLU A N 1
ATOM 737 C CA . GLU A 1 93 ? -12.111 -10.579 4.327 1.00 97.19 93 GLU A CA 1
ATOM 738 C C . GLU A 1 93 ? -11.131 -9.483 4.763 1.00 97.19 93 GLU A C 1
ATOM 740 O O . GLU A 1 93 ? -10.933 -8.468 4.086 1.00 97.19 93 GLU A O 1
ATOM 745 N N . GLY A 1 94 ? -10.484 -9.687 5.906 1.00 97.31 94 GLY A N 1
ATOM 746 C CA . GLY A 1 94 ? -9.488 -8.765 6.424 1.00 97.31 94 GLY A CA 1
ATOM 747 C C . GLY A 1 94 ? -9.005 -9.125 7.818 1.00 97.31 94 GLY A C 1
ATOM 748 O O . GLY A 1 94 ? -9.091 -10.265 8.271 1.00 97.31 94 GLY A O 1
ATOM 749 N N . TRP A 1 95 ? -8.493 -8.119 8.509 1.00 97.75 95 TRP A N 1
ATOM 750 C CA . TRP A 1 95 ? -7.951 -8.225 9.851 1.00 97.75 95 TRP A CA 1
ATOM 751 C C . TRP A 1 95 ? -8.533 -7.128 10.727 1.00 97.75 95 TRP A C 1
ATOM 753 O O . TRP A 1 95 ? -8.606 -5.969 10.314 1.00 97.75 95 TRP A O 1
ATOM 763 N N . ASP A 1 96 ? -8.867 -7.486 11.962 1.00 97.12 96 ASP A N 1
ATOM 764 C CA . ASP A 1 96 ? -9.111 -6.516 13.019 1.00 97.12 96 ASP A CA 1
ATOM 765 C C . ASP A 1 96 ? -7.807 -6.289 13.781 1.00 97.12 96 ASP A C 1
ATOM 767 O O . ASP A 1 96 ? -7.258 -7.203 14.401 1.00 97.12 96 ASP A O 1
ATOM 771 N N . ILE A 1 97 ? -7.291 -5.064 13.725 1.00 96.94 97 ILE A N 1
ATOM 772 C CA . ILE A 1 97 ? -6.034 -4.693 14.376 1.00 96.94 97 ILE A CA 1
ATOM 773 C C . ILE A 1 97 ? -6.204 -3.436 15.215 1.00 96.94 97 ILE A C 1
ATOM 775 O O . ILE A 1 97 ? -7.017 -2.559 14.923 1.00 96.94 97 ILE A O 1
ATOM 779 N N . ASN A 1 98 ? -5.389 -3.311 16.257 1.00 97.88 98 ASN A N 1
ATOM 780 C CA . ASN A 1 98 ? -5.257 -2.038 16.943 1.00 97.88 98 ASN A CA 1
ATOM 781 C C . ASN A 1 98 ? -4.377 -1.091 16.114 1.00 97.88 98 ASN A C 1
ATOM 783 O O . ASN A 1 98 ? -3.353 -1.508 15.574 1.00 97.88 98 ASN A O 1
ATOM 787 N N . LYS A 1 99 ? -4.725 0.196 16.066 1.00 96.12 99 LYS A N 1
ATOM 788 C CA . LYS A 1 99 ? -3.967 1.235 15.360 1.00 96.12 99 LYS A CA 1
ATOM 789 C C . LYS A 1 99 ? -2.504 1.293 15.815 1.00 96.12 99 LYS A C 1
ATOM 791 O O . LYS A 1 99 ? -1.618 1.467 14.987 1.00 96.12 99 LYS A O 1
ATOM 796 N N . SER A 1 100 ? -2.227 1.063 17.102 1.00 96.56 100 SER A N 1
ATOM 797 C CA . SER A 1 100 ? -0.848 1.010 17.621 1.00 96.56 100 SER A CA 1
ATOM 798 C C . SER A 1 100 ? -0.015 -0.150 17.053 1.00 96.56 100 SER A C 1
ATOM 800 O O . SER A 1 100 ? 1.211 -0.075 17.042 1.00 96.56 100 SER A O 1
ATOM 802 N N . ALA A 1 101 ? -0.663 -1.196 16.531 1.00 97.62 101 ALA A N 1
ATOM 803 C CA . ALA A 1 101 ? -0.017 -2.353 15.920 1.00 97.62 101 ALA A CA 1
ATOM 804 C C . ALA A 1 101 ? 0.163 -2.220 14.394 1.00 97.62 101 ALA A C 1
ATOM 806 O O . ALA A 1 101 ? 0.679 -3.147 13.774 1.00 97.62 101 ALA A O 1
ATOM 807 N N . LEU A 1 102 ? -0.212 -1.092 13.769 1.00 95.75 102 LEU A N 1
ATOM 808 C CA . LEU A 1 102 ? -0.148 -0.914 12.308 1.00 95.75 102 LEU A CA 1
ATOM 809 C C . LEU A 1 102 ? 1.240 -1.172 11.718 1.00 95.75 102 LEU A C 1
ATOM 811 O O . LEU A 1 102 ? 1.351 -1.813 10.678 1.00 95.75 102 LEU A O 1
ATOM 815 N N . LYS A 1 103 ? 2.303 -0.729 12.398 1.00 95.69 103 LYS A N 1
ATOM 816 C CA . LYS A 1 103 ? 3.682 -0.965 11.949 1.00 95.69 103 LYS A CA 1
ATOM 817 C C . LYS A 1 103 ? 4.027 -2.459 11.923 1.00 95.69 103 LYS A C 1
ATOM 819 O O . LYS A 1 103 ? 4.573 -2.948 10.942 1.00 95.69 103 LYS A O 1
ATOM 824 N N . GLN A 1 104 ? 3.682 -3.187 12.986 1.00 98.12 104 GLN A N 1
ATOM 825 C CA . GLN A 1 104 ? 3.909 -4.635 13.076 1.00 98.12 104 GLN A CA 1
ATOM 826 C C . GLN A 1 104 ? 3.047 -5.393 12.063 1.00 98.12 104 GLN A C 1
ATOM 828 O O . GLN A 1 104 ? 3.502 -6.350 11.442 1.00 98.12 104 GLN A O 1
ATOM 833 N N . PHE A 1 105 ? 1.813 -4.935 11.862 1.00 98.19 105 PHE A N 1
ATOM 834 C CA . PHE A 1 105 ? 0.921 -5.461 10.842 1.00 98.19 105 PHE A CA 1
ATOM 835 C C . PHE A 1 105 ? 1.508 -5.281 9.435 1.00 98.19 105 PHE A C 1
ATOM 837 O O . PHE A 1 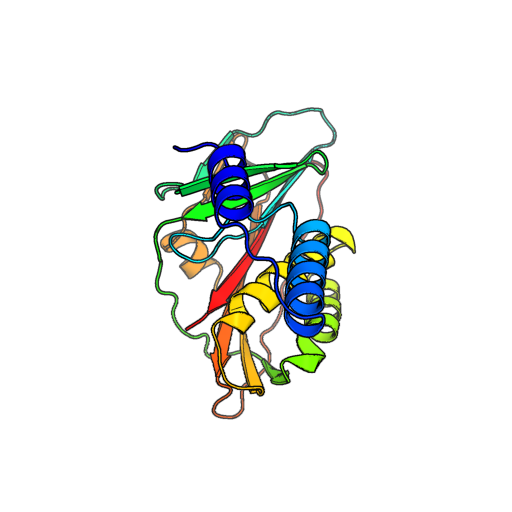105 ? 1.586 -6.253 8.691 1.00 98.19 105 PHE A O 1
ATOM 844 N N . ALA A 1 106 ? 2.001 -4.086 9.095 1.00 98.12 106 ALA A N 1
ATOM 845 C CA . ALA A 1 106 ? 2.649 -3.819 7.812 1.00 98.12 106 ALA A CA 1
ATOM 846 C C . ALA A 1 106 ? 3.882 -4.709 7.591 1.00 98.12 106 ALA A C 1
ATOM 848 O O . ALA A 1 106 ? 4.070 -5.223 6.494 1.00 98.12 106 ALA A O 1
ATOM 849 N N . GLN A 1 107 ? 4.685 -4.943 8.634 1.00 98.25 107 GLN A N 1
ATOM 850 C CA . GLN A 1 107 ? 5.825 -5.865 8.577 1.00 98.25 107 GLN A CA 1
ATOM 851 C C . GLN A 1 107 ? 5.386 -7.306 8.311 1.00 98.25 107 GLN A C 1
ATOM 853 O O . GLN A 1 107 ? 5.927 -7.956 7.419 1.00 98.25 107 GLN A O 1
ATOM 858 N N . LYS A 1 108 ? 4.385 -7.796 9.051 1.00 98.38 108 LYS A N 1
ATOM 859 C CA . LYS A 1 108 ? 3.850 -9.150 8.879 1.00 98.38 108 LYS A CA 1
ATOM 860 C C . LYS A 1 108 ? 3.295 -9.350 7.467 1.00 98.38 108 LYS A C 1
ATOM 862 O O . LYS A 1 108 ? 3.727 -10.255 6.762 1.00 98.38 108 LYS A O 1
ATOM 867 N N . ILE A 1 109 ? 2.358 -8.495 7.059 1.00 98.19 109 ILE A N 1
ATOM 868 C CA . ILE A 1 109 ? 1.693 -8.597 5.756 1.00 98.19 109 ILE A CA 1
ATOM 869 C C . ILE A 1 109 ? 2.678 -8.350 4.619 1.00 98.19 109 ILE A C 1
ATOM 871 O O . ILE A 1 109 ? 2.624 -9.035 3.606 1.00 98.19 109 ILE A O 1
ATOM 875 N N . GLY A 1 110 ? 3.619 -7.425 4.793 1.00 97.94 110 GLY A N 1
ATOM 876 C CA . GLY A 1 110 ? 4.693 -7.216 3.836 1.00 97.94 110 GLY A CA 1
ATOM 877 C C . GLY A 1 110 ? 5.545 -8.466 3.631 1.00 97.94 110 GLY A C 1
ATOM 878 O O . GLY A 1 110 ? 5.793 -8.837 2.489 1.00 97.94 110 GLY A O 1
ATOM 879 N N . GLY A 1 111 ? 5.906 -9.171 4.708 1.00 98.00 111 GLY A N 1
ATOM 880 C CA . GLY A 1 111 ? 6.590 -10.462 4.618 1.00 98.00 111 GLY A CA 1
ATOM 881 C C . GLY A 1 111 ? 5.767 -11.523 3.878 1.00 98.00 111 GLY A C 1
ATOM 882 O O . GLY A 1 111 ? 6.288 -12.187 2.986 1.00 98.00 111 GLY A O 1
ATOM 883 N N . GLU A 1 112 ? 4.472 -11.642 4.186 1.00 98.12 112 GLU A N 1
ATOM 884 C CA . GLU A 1 112 ? 3.556 -12.578 3.507 1.00 98.12 112 GLU A CA 1
ATOM 885 C C . GLU A 1 112 ? 3.351 -12.236 2.019 1.00 98.12 112 GLU A C 1
ATOM 887 O O . GLU A 1 112 ? 3.210 -13.130 1.190 1.00 98.12 112 GLU A O 1
ATOM 892 N N . LEU A 1 113 ? 3.399 -10.952 1.657 1.00 98.00 113 LEU A N 1
ATOM 893 C CA . LEU A 1 113 ? 3.358 -10.473 0.273 1.00 98.00 113 LEU A CA 1
ATOM 894 C C . LEU A 1 113 ? 4.712 -10.567 -0.446 1.00 98.00 113 LEU A C 1
ATOM 896 O O . LEU A 1 113 ? 4.782 -10.277 -1.640 1.00 98.00 113 LEU A O 1
ATOM 900 N N . GLY A 1 114 ? 5.785 -10.952 0.247 1.00 97.62 114 GLY A N 1
ATOM 901 C CA . GLY A 1 114 ? 7.138 -10.997 -0.305 1.00 97.62 114 GLY A CA 1
ATOM 902 C C . GLY A 1 114 ? 7.745 -9.616 -0.577 1.00 97.62 114 GLY A C 1
ATOM 903 O O . GLY A 1 114 ? 8.596 -9.496 -1.462 1.00 97.62 114 GLY A O 1
ATOM 904 N N . LEU A 1 115 ? 7.301 -8.577 0.138 1.00 97.19 115 LEU A N 1
ATOM 905 C CA . LEU A 1 115 ? 7.846 -7.219 0.078 1.00 97.19 115 LEU A CA 1
ATOM 906 C C . LEU A 1 115 ? 9.239 -7.143 0.720 1.00 97.19 115 LEU A C 1
ATOM 908 O O . LEU A 1 115 ? 9.535 -7.867 1.668 1.00 97.19 115 LEU A O 1
ATOM 912 N N . ASN A 1 116 ? 10.090 -6.254 0.212 1.00 95.69 116 ASN A N 1
ATOM 913 C CA . ASN A 1 116 ? 11.373 -5.924 0.834 1.00 95.69 116 ASN A CA 1
ATOM 914 C C . ASN A 1 116 ? 11.208 -4.808 1.883 1.00 95.69 116 ASN A C 1
ATOM 916 O O . ASN A 1 116 ? 10.159 -4.171 1.966 1.00 95.69 116 ASN A O 1
ATOM 920 N N . ASP A 1 117 ? 12.256 -4.532 2.660 1.00 95.12 117 ASP A N 1
ATOM 921 C CA . ASP A 1 117 ? 12.191 -3.562 3.763 1.00 95.12 117 ASP A CA 1
ATOM 922 C C . ASP A 1 117 ? 11.759 -2.157 3.316 1.00 95.12 117 ASP A C 1
ATOM 924 O O . ASP A 1 117 ? 10.947 -1.514 3.983 1.00 95.12 117 ASP A O 1
ATOM 928 N N . ALA A 1 118 ? 12.250 -1.684 2.167 1.00 90.94 118 ALA A N 1
ATOM 929 C CA . ALA A 1 118 ? 11.898 -0.365 1.647 1.00 90.94 118 ALA A CA 1
ATOM 930 C C . ALA A 1 118 ? 10.411 -0.288 1.265 1.00 90.94 118 ALA A C 1
ATOM 932 O O . ALA A 1 118 ? 9.734 0.688 1.581 1.00 90.94 118 ALA A O 1
ATOM 933 N N . GLU A 1 119 ? 9.873 -1.333 0.641 1.00 94.81 119 GLU A N 1
ATOM 934 C CA . GLU A 1 119 ? 8.454 -1.429 0.286 1.00 94.81 119 GLU A CA 1
ATOM 935 C C . GLU A 1 119 ? 7.557 -1.577 1.514 1.00 94.81 119 GLU A C 1
ATOM 937 O O . GLU A 1 119 ? 6.473 -0.998 1.550 1.00 94.81 119 GLU A O 1
ATOM 942 N N . VAL A 1 120 ? 8.009 -2.302 2.542 1.00 96.75 120 VAL A N 1
ATOM 943 C CA . VAL A 1 120 ? 7.310 -2.401 3.832 1.00 96.75 120 VAL A CA 1
ATOM 944 C C . VAL A 1 120 ? 7.199 -1.030 4.490 1.00 96.75 120 VAL A C 1
ATOM 946 O O . VAL A 1 120 ? 6.147 -0.705 5.043 1.00 96.75 120 VAL A O 1
ATOM 949 N N . VAL A 1 121 ? 8.239 -0.195 4.396 1.00 92.94 121 VAL A N 1
ATOM 950 C CA . VAL A 1 121 ? 8.176 1.197 4.864 1.00 92.94 121 VAL A CA 1
ATOM 951 C C . VAL A 1 121 ? 7.091 1.969 4.111 1.00 92.94 121 VAL A C 1
ATOM 953 O O . VAL A 1 121 ? 6.285 2.644 4.754 1.00 92.94 121 VAL A O 1
ATOM 956 N N . LYS A 1 122 ? 6.996 1.826 2.779 1.00 91.38 122 LYS A N 1
ATOM 957 C CA . LYS A 1 122 ? 5.943 2.491 1.987 1.00 91.38 122 LYS A CA 1
ATOM 958 C C . LYS A 1 122 ? 4.546 1.961 2.324 1.00 91.38 122 LYS A C 1
ATOM 960 O O . LYS A 1 122 ? 3.631 2.750 2.528 1.00 91.38 122 LYS A O 1
ATOM 965 N N . LEU A 1 123 ? 4.379 0.647 2.477 1.00 95.44 123 LEU A N 1
ATOM 966 C CA . LEU A 1 123 ? 3.115 0.052 2.917 1.00 95.44 123 LEU A CA 1
ATOM 967 C C . LEU A 1 123 ? 2.703 0.582 4.297 1.00 95.44 123 LEU A C 1
ATOM 969 O O . LEU A 1 123 ? 1.561 0.996 4.491 1.00 95.44 123 LEU A O 1
ATOM 973 N N . SER A 1 124 ? 3.633 0.601 5.255 1.00 95.56 124 SER A N 1
ATOM 974 C CA . SER A 1 124 ? 3.375 1.136 6.593 1.00 95.56 124 SER A CA 1
ATOM 975 C C . SER A 1 124 ? 2.973 2.607 6.535 1.00 95.56 124 SER A C 1
ATOM 977 O O . SER A 1 124 ? 2.079 3.013 7.276 1.00 95.56 124 SER A O 1
ATOM 979 N N . PHE A 1 125 ? 3.618 3.397 5.676 1.00 90.81 125 PHE A N 1
ATOM 980 C CA . PHE A 1 125 ? 3.272 4.795 5.453 1.00 90.81 125 PHE A CA 1
ATOM 981 C C . PHE A 1 125 ? 1.833 4.942 4.942 1.00 90.81 125 PHE A C 1
ATOM 983 O O . PHE A 1 125 ? 1.038 5.640 5.575 1.00 90.81 125 PHE A O 1
ATOM 990 N N . GLU A 1 126 ? 1.460 4.228 3.875 1.00 92.81 126 GLU A N 1
ATOM 991 C CA . GLU A 1 126 ? 0.105 4.296 3.314 1.00 92.81 126 GLU A CA 1
ATOM 992 C C . GLU A 1 126 ? -0.964 3.897 4.336 1.00 92.81 126 GLU A C 1
ATOM 994 O O . GLU A 1 126 ? -1.971 4.591 4.498 1.00 92.81 126 GLU A O 1
ATOM 999 N N . LEU A 1 127 ? -0.731 2.805 5.071 1.00 95.31 127 LEU A N 1
ATOM 1000 C CA . LEU A 1 127 ? -1.653 2.326 6.098 1.00 95.31 127 LEU A CA 1
ATOM 1001 C C . LEU A 1 127 ? -1.827 3.344 7.233 1.00 95.31 127 LEU A C 1
ATOM 1003 O O . LEU A 1 127 ? -2.958 3.630 7.632 1.00 95.31 127 LEU A O 1
ATOM 1007 N N . ASN A 1 128 ? -0.729 3.919 7.734 1.00 92.81 128 ASN A N 1
ATOM 1008 C CA . ASN A 1 128 ? -0.779 4.952 8.769 1.00 92.81 128 ASN A CA 1
ATOM 1009 C C . ASN A 1 128 ? -1.573 6.168 8.287 1.00 92.81 128 ASN A C 1
ATOM 1011 O O . ASN A 1 128 ? -2.473 6.637 8.990 1.00 92.81 128 ASN A O 1
ATOM 1015 N N . LEU A 1 129 ? -1.303 6.617 7.064 1.00 88.12 129 LEU A N 1
ATOM 1016 C CA . LEU A 1 129 ? -1.931 7.788 6.471 1.00 88.12 129 LEU A CA 1
ATOM 1017 C C . LEU A 1 129 ? -3.434 7.597 6.237 1.00 88.12 129 LEU A C 1
ATOM 1019 O O . LEU A 1 129 ? -4.232 8.478 6.559 1.00 88.12 129 LEU A O 1
ATOM 1023 N N . ALA A 1 130 ? -3.857 6.430 5.750 1.00 91.06 130 ALA A N 1
ATOM 1024 C CA . ALA A 1 130 ? -5.275 6.094 5.671 1.00 91.06 130 ALA A CA 1
ATOM 1025 C C . ALA A 1 130 ? -5.907 6.012 7.077 1.00 91.06 130 ALA A C 1
ATOM 1027 O O . ALA A 1 130 ? -6.959 6.605 7.324 1.00 91.06 130 ALA A O 1
ATOM 1028 N N . SER A 1 131 ? -5.245 5.360 8.037 1.00 94.00 131 SER A N 1
ATOM 1029 C CA . SER A 1 131 ? -5.774 5.198 9.397 1.00 94.00 131 SER A CA 1
ATOM 1030 C C . SER A 1 131 ? -5.964 6.514 10.160 1.00 94.00 131 SER A C 1
ATOM 1032 O O . SER A 1 131 ? -6.811 6.582 11.055 1.00 94.00 131 SER A O 1
ATOM 1034 N N . ALA A 1 132 ? -5.215 7.567 9.815 1.00 91.12 132 ALA A N 1
ATOM 1035 C CA . ALA A 1 132 ? -5.325 8.887 10.433 1.00 91.12 132 ALA A CA 1
ATOM 1036 C C . ALA A 1 132 ? -6.726 9.502 10.257 1.00 91.12 132 ALA A C 1
ATOM 1038 O O . ALA A 1 132 ? -7.179 10.256 11.114 1.00 91.12 132 ALA A O 1
ATOM 1039 N N . LYS A 1 133 ? -7.452 9.115 9.198 1.00 89.56 133 LYS A N 1
ATOM 1040 C CA . LYS A 1 133 ? -8.834 9.554 8.932 1.00 89.56 133 LYS A CA 1
ATOM 1041 C C . LYS A 1 133 ? -9.881 8.825 9.787 1.00 89.56 133 LYS A C 1
ATOM 1043 O O . LYS A 1 133 ? -11.035 9.240 9.824 1.00 89.56 133 LYS A O 1
ATOM 1048 N N . ILE A 1 134 ? -9.501 7.739 10.464 1.00 92.69 134 ILE A N 1
ATOM 1049 C CA . ILE A 1 134 ? -10.396 6.917 11.286 1.00 92.69 134 ILE A CA 1
ATOM 1050 C C . ILE A 1 134 ? -10.188 7.265 12.758 1.00 92.69 134 ILE A C 1
ATOM 1052 O O . ILE A 1 134 ? -9.089 7.116 13.283 1.00 92.69 134 ILE A O 1
ATOM 1056 N N . THR A 1 135 ? -11.235 7.681 13.467 1.00 95.06 135 THR A N 1
ATOM 1057 C CA . THR A 1 135 ? -11.132 8.058 14.892 1.00 95.06 135 THR A CA 1
ATOM 1058 C C . THR A 1 135 ? -10.993 6.860 15.835 1.00 95.06 135 THR A C 1
ATOM 1060 O O . THR A 1 135 ? -10.504 7.005 16.951 1.00 95.06 135 THR A O 1
ATOM 1063 N N . SER A 1 136 ? -11.408 5.665 15.408 1.00 96.75 136 SER A N 1
ATOM 1064 C CA . SER A 1 136 ? -11.321 4.457 16.233 1.00 96.75 136 SER A CA 1
ATOM 1065 C C . SER A 1 136 ? -9.889 3.931 16.362 1.00 96.75 136 SER A C 1
ATOM 1067 O O . SER A 1 136 ? -9.112 3.955 15.406 1.00 96.75 136 SER A O 1
ATOM 1069 N N . ASN A 1 137 ? -9.571 3.383 17.538 1.00 96.56 137 ASN A N 1
ATOM 1070 C CA . ASN A 1 137 ? -8.319 2.664 17.782 1.00 96.56 137 ASN A CA 1
ATOM 1071 C C . ASN A 1 137 ? -8.334 1.235 17.234 1.00 96.56 137 ASN A C 1
ATOM 1073 O O . ASN A 1 137 ? -7.265 0.668 17.045 1.00 96.56 137 ASN A O 1
ATOM 1077 N N . ASN A 1 138 ? -9.509 0.656 16.987 1.00 97.81 138 ASN A N 1
ATOM 1078 C CA . ASN A 1 138 ? -9.630 -0.670 16.394 1.00 97.81 138 ASN A CA 1
ATOM 1079 C C . ASN A 1 138 ? -10.037 -0.505 14.932 1.00 97.81 138 ASN A C 1
ATOM 1081 O O . ASN A 1 138 ? -11.058 0.117 14.621 1.00 97.81 138 ASN A O 1
ATOM 1085 N N . LEU A 1 139 ? -9.213 -1.042 14.046 1.00 97.94 139 LEU A N 1
ATOM 1086 C CA . LEU A 1 139 ? -9.318 -0.883 12.608 1.00 97.94 139 LEU A CA 1
ATOM 1087 C C . LEU A 1 139 ? -9.634 -2.228 11.976 1.00 97.94 139 LEU A C 1
ATOM 1089 O O . LEU A 1 139 ? -8.982 -3.218 12.289 1.00 97.94 139 LEU A O 1
ATOM 1093 N N . PHE A 1 140 ? -10.585 -2.222 11.052 1.00 98.12 140 PHE A N 1
ATOM 1094 C CA . PHE A 1 140 ? -10.650 -3.242 10.022 1.00 98.12 140 PHE A CA 1
ATOM 1095 C C . PHE A 1 140 ? -9.678 -2.837 8.916 1.00 98.12 140 PHE A C 1
ATOM 1097 O O . PHE A 1 140 ? -9.753 -1.705 8.426 1.00 98.12 140 PHE A O 1
ATOM 1104 N N . VAL A 1 141 ? -8.812 -3.757 8.510 1.00 98.00 141 VAL A N 1
ATOM 1105 C CA . VAL A 1 141 ? -7.949 -3.623 7.337 1.00 98.00 141 VAL A CA 1
ATOM 1106 C C . VAL A 1 141 ? -8.241 -4.789 6.404 1.00 98.00 141 VAL A C 1
ATOM 1108 O O . VAL A 1 141 ? -8.146 -5.930 6.828 1.00 98.00 141 VAL A O 1
ATOM 1111 N N . GLY A 1 142 ? -8.601 -4.534 5.150 1.00 97.69 142 GLY A N 1
ATOM 1112 C CA . GLY A 1 142 ? -8.890 -5.579 4.160 1.00 97.69 142 GLY A CA 1
ATOM 1113 C C . GLY A 1 142 ? -8.158 -5.318 2.852 1.00 97.69 142 GLY A C 1
ATOM 1114 O O . GLY A 1 142 ? -7.965 -4.162 2.483 1.00 97.69 142 GLY A O 1
ATOM 1115 N N . LEU A 1 143 ? -7.741 -6.368 2.146 1.00 97.69 143 LEU A N 1
ATOM 1116 C CA . LEU A 1 143 ? -7.140 -6.218 0.821 1.00 97.69 143 LEU A CA 1
ATOM 1117 C C . LEU A 1 143 ? -8.253 -5.998 -0.214 1.00 97.69 143 LEU A C 1
ATOM 1119 O O . LEU A 1 143 ? -9.181 -6.796 -0.319 1.00 97.69 143 LEU A O 1
ATOM 1123 N N . ILE A 1 144 ? -8.171 -4.909 -0.973 1.00 96.94 144 ILE A N 1
ATOM 1124 C CA . ILE A 1 144 ? -9.094 -4.620 -2.074 1.00 96.94 144 ILE A CA 1
ATOM 1125 C C . ILE A 1 144 ? -8.754 -5.552 -3.233 1.00 96.94 144 ILE A C 1
ATOM 1127 O O . ILE A 1 144 ? -7.580 -5.742 -3.557 1.00 96.94 144 ILE A O 1
ATOM 1131 N N . SER A 1 145 ? -9.773 -6.121 -3.879 1.00 96.19 145 SER A N 1
ATOM 1132 C CA . SER A 1 145 ? -9.544 -7.031 -4.996 1.00 96.19 145 SER A CA 1
ATOM 1133 C C . SER A 1 145 ? -8.810 -6.327 -6.142 1.00 96.19 145 SER A C 1
ATOM 1135 O O . SER A 1 145 ? -9.082 -5.172 -6.488 1.00 96.19 145 SER A O 1
ATOM 1137 N N . GLN A 1 146 ? -7.878 -7.046 -6.769 1.00 94.56 146 GLN A N 1
ATOM 1138 C CA . GLN A 1 146 ? -7.111 -6.530 -7.903 1.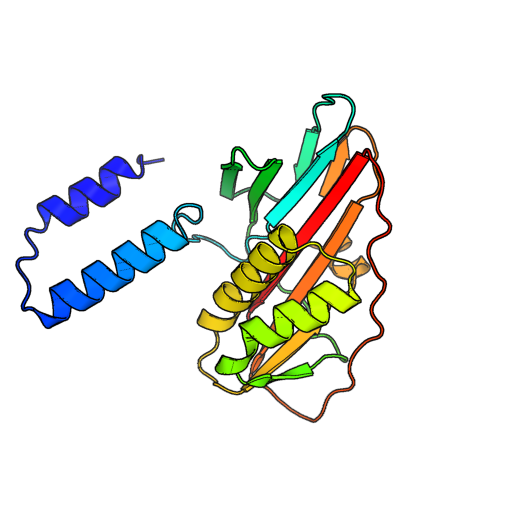00 94.56 146 GLN A CA 1
ATOM 1139 C C . GLN A 1 146 ? -8.026 -6.107 -9.066 1.00 94.56 146 GLN A C 1
ATOM 1141 O O . GLN A 1 146 ? -7.725 -5.142 -9.771 1.00 94.56 146 GLN A O 1
ATOM 1146 N N . GLU A 1 147 ? -9.149 -6.806 -9.255 1.00 96.31 147 GLU A N 1
ATOM 1147 C CA . GLU A 1 147 ? -10.169 -6.468 -10.250 1.00 96.31 147 GLU A CA 1
ATOM 1148 C C . GLU A 1 147 ? -10.775 -5.086 -9.986 1.00 96.31 147 GLU A C 1
ATOM 1150 O O . GLU A 1 147 ? -10.795 -4.240 -10.882 1.00 96.31 147 GLU A O 1
ATOM 1155 N N . GLU A 1 148 ? -11.183 -4.809 -8.745 1.00 96.25 148 GLU A N 1
ATOM 1156 C CA . GLU A 1 148 ? -11.750 -3.515 -8.373 1.00 96.25 148 GLU A CA 1
ATOM 1157 C C . GLU A 1 148 ? -10.720 -2.386 -8.512 1.00 96.25 148 GLU A C 1
ATOM 1159 O O . GLU A 1 148 ? -11.030 -1.320 -9.055 1.00 96.25 148 GLU A O 1
ATOM 1164 N N . VAL A 1 149 ? -9.478 -2.620 -8.075 1.00 94.56 149 VAL A N 1
ATOM 1165 C CA . VAL A 1 149 ? -8.368 -1.666 -8.228 1.00 94.56 149 VAL A CA 1
ATOM 1166 C C . VAL A 1 149 ? -8.131 -1.341 -9.705 1.00 94.56 149 VAL A C 1
ATOM 1168 O O . VAL A 1 149 ? -8.036 -0.168 -10.073 1.00 94.56 149 VAL A O 1
ATOM 1171 N N . ASN A 1 150 ? -8.098 -2.352 -10.575 1.00 94.12 150 ASN A N 1
ATOM 1172 C CA . ASN A 1 150 ? -7.900 -2.167 -12.013 1.00 94.12 150 ASN A CA 1
ATOM 1173 C C . ASN A 1 150 ? -9.075 -1.459 -12.688 1.00 94.12 150 ASN A C 1
ATOM 1175 O O . ASN A 1 150 ? -8.858 -0.618 -13.560 1.00 94.12 150 ASN A O 1
ATOM 1179 N N . GLN A 1 151 ? -10.305 -1.756 -12.272 1.00 94.69 151 GLN A N 1
ATOM 1180 C CA . GLN A 1 151 ? -11.499 -1.112 -12.807 1.00 94.69 151 GLN A CA 1
ATOM 1181 C C . GLN A 1 151 ? -11.579 0.361 -12.393 1.00 94.69 151 GLN A C 1
ATOM 1183 O O . GLN A 1 151 ? -11.898 1.231 -13.206 1.00 94.69 151 GLN A O 1
ATOM 1188 N N . LYS A 1 152 ? -11.322 0.660 -11.115 1.00 91.94 152 LYS A N 1
ATOM 1189 C CA . LYS A 1 152 ? -11.565 1.996 -10.561 1.00 91.94 152 LYS A CA 1
ATOM 1190 C C . LYS A 1 152 ? -10.376 2.935 -10.720 1.00 91.94 152 LYS A C 1
ATOM 1192 O O . LYS A 1 152 ? -10.593 4.137 -10.904 1.00 91.94 152 LYS A O 1
ATOM 1197 N N . VAL A 1 153 ? -9.156 2.407 -10.685 1.00 90.19 153 VAL A N 1
ATOM 1198 C CA . VAL A 1 153 ? -7.901 3.152 -10.850 1.00 90.19 153 VAL A CA 1
ATOM 1199 C C . VAL A 1 153 ? -7.061 2.439 -11.910 1.00 90.19 153 VAL A C 1
ATOM 1201 O O . VAL A 1 153 ? -6.067 1.798 -11.579 1.00 90.19 153 VAL A O 1
ATOM 1204 N N . PRO A 1 154 ? -7.460 2.485 -13.190 1.00 91.00 154 PRO A N 1
ATOM 1205 C CA . PRO A 1 154 ? -6.723 1.805 -14.248 1.00 91.00 154 PRO A CA 1
ATOM 1206 C C . PRO A 1 154 ? -5.293 2.342 -14.340 1.00 91.00 154 PRO A C 1
ATOM 1208 O O . PRO A 1 154 ? -5.077 3.555 -14.350 1.00 91.00 154 PRO A O 1
ATOM 1211 N N . LEU A 1 155 ? -4.328 1.430 -14.422 1.00 89.69 155 LEU A N 1
ATOM 1212 C CA . LEU A 1 155 ? -2.906 1.729 -14.538 1.00 89.69 155 LEU A CA 1
ATOM 1213 C C . LEU A 1 155 ? -2.371 1.064 -15.805 1.00 89.69 155 LEU A C 1
ATOM 1215 O O . LEU A 1 155 ? -2.531 -0.141 -15.990 1.00 89.69 155 LEU A O 1
ATOM 1219 N N . LYS A 1 156 ? -1.735 1.846 -16.674 1.00 90.12 156 LYS A N 1
ATOM 1220 C CA . LYS A 1 156 ? -1.032 1.348 -17.855 1.00 90.12 156 LYS A CA 1
ATOM 1221 C C . LYS A 1 156 ? 0.452 1.662 -17.722 1.00 90.12 156 LYS A C 1
ATOM 1223 O O . LYS A 1 156 ? 0.814 2.827 -17.587 1.00 90.12 156 LYS A O 1
ATOM 1228 N N . VAL A 1 157 ? 1.285 0.632 -17.817 1.00 85.44 157 VAL A N 1
ATOM 1229 C CA . VAL A 1 157 ? 2.749 0.733 -17.810 1.00 85.44 157 VAL A CA 1
ATOM 1230 C C . VAL A 1 157 ? 3.266 0.383 -19.204 1.00 85.44 157 VAL A C 1
ATOM 1232 O O . VAL A 1 157 ? 2.826 -0.604 -19.795 1.00 85.44 157 VAL A O 1
ATOM 1235 N N . THR A 1 158 ? 4.139 1.221 -19.762 1.00 85.38 158 THR A N 1
ATOM 1236 C CA . THR A 1 158 ? 4.783 0.996 -21.066 1.00 85.38 158 THR A CA 1
ATOM 1237 C C . THR A 1 158 ? 6.306 1.111 -20.916 1.00 85.38 158 THR A C 1
ATOM 1239 O O . THR A 1 158 ? 6.760 2.140 -20.421 1.00 85.38 158 THR A O 1
ATOM 1242 N N . PRO A 1 159 ? 7.098 0.109 -21.345 1.00 86.00 159 PRO A N 1
ATOM 1243 C CA . PRO A 1 159 ? 6.665 -1.165 -21.928 1.00 86.00 159 PRO A CA 1
ATOM 1244 C C . PRO A 1 159 ? 5.916 -2.052 -20.926 1.00 86.00 159 PRO A C 1
ATOM 1246 O O . PRO A 1 159 ? 5.942 -1.821 -19.721 1.00 86.00 159 PRO A O 1
ATOM 1249 N N . SER A 1 160 ? 5.204 -3.053 -21.450 1.00 90.50 160 SER A N 1
ATOM 1250 C CA . SER A 1 160 ? 4.437 -3.977 -20.618 1.00 90.50 160 SER A CA 1
ATOM 1251 C C . SER A 1 160 ? 5.381 -4.813 -19.759 1.00 90.50 160 SER A C 1
ATOM 1253 O O . SER A 1 160 ? 6.175 -5.589 -20.287 1.00 90.50 160 SER A O 1
ATOM 1255 N N . VAL A 1 161 ? 5.243 -4.689 -18.444 1.00 90.75 161 VAL A N 1
ATOM 1256 C CA . VAL A 1 161 ? 5.984 -5.457 -17.438 1.00 90.75 161 VAL A CA 1
ATOM 1257 C C . VAL A 1 161 ? 5.018 -6.017 -16.392 1.00 90.75 161 VAL A C 1
ATOM 1259 O O . VAL A 1 161 ? 3.912 -5.478 -16.238 1.00 90.75 161 VAL A O 1
ATOM 1262 N N . PRO A 1 162 ? 5.398 -7.081 -15.658 1.00 94.19 162 PRO A N 1
ATOM 1263 C CA . PRO A 1 162 ? 4.632 -7.540 -14.506 1.00 94.19 162 PRO A CA 1
ATOM 1264 C C . PRO A 1 162 ? 4.298 -6.370 -13.575 1.00 94.19 162 PRO A C 1
ATOM 1266 O O . PRO A 1 162 ? 5.181 -5.605 -13.192 1.00 94.19 162 PRO A O 1
ATOM 1269 N N . THR A 1 163 ? 3.015 -6.207 -13.258 1.00 94.12 163 THR A N 1
ATOM 1270 C CA . THR A 1 163 ? 2.508 -5.107 -12.431 1.00 94.12 163 THR A CA 1
ATOM 1271 C C . THR A 1 163 ? 1.684 -5.688 -11.291 1.00 94.12 163 THR A C 1
ATOM 1273 O O . THR A 1 163 ? 0.681 -6.356 -11.535 1.00 94.12 163 THR A O 1
ATOM 1276 N N . PHE A 1 164 ? 2.097 -5.423 -10.056 1.00 96.44 164 PHE A N 1
ATOM 1277 C CA . PHE A 1 164 ? 1.448 -5.910 -8.838 1.00 96.44 164 PHE A CA 1
ATOM 1278 C C . PHE A 1 164 ? 0.906 -4.722 -8.052 1.00 96.44 164 PHE A C 1
ATOM 1280 O O . PHE A 1 164 ? 1.618 -3.733 -7.897 1.00 96.44 164 PHE A O 1
ATOM 1287 N N . ARG A 1 165 ? -0.347 -4.774 -7.583 1.00 96.44 165 ARG A N 1
ATOM 1288 C CA . ARG A 1 165 ? -0.983 -3.622 -6.924 1.00 96.44 165 ARG A CA 1
ATOM 1289 C C . ARG A 1 165 ? -1.726 -4.059 -5.668 1.00 96.44 165 ARG A C 1
ATOM 1291 O O . ARG A 1 165 ? -2.803 -4.637 -5.746 1.00 96.44 165 ARG A O 1
ATOM 1298 N N . TYR A 1 166 ? -1.180 -3.732 -4.505 1.00 97.69 166 TYR A N 1
ATOM 1299 C CA . TYR A 1 166 ? -1.786 -4.048 -3.216 1.00 97.69 166 TYR A CA 1
ATOM 1300 C C . TYR A 1 166 ? -2.421 -2.797 -2.623 1.00 97.69 166 TYR A C 1
ATOM 1302 O O . TYR A 1 166 ? -1.727 -1.898 -2.152 1.00 97.69 166 TYR A O 1
ATOM 1310 N N . HIS A 1 167 ? -3.752 -2.732 -2.651 1.00 97.19 167 HIS A N 1
ATOM 1311 C CA . HIS A 1 167 ? -4.500 -1.642 -2.026 1.00 97.19 167 HIS A CA 1
ATOM 1312 C C . HIS A 1 167 ? -5.261 -2.152 -0.819 1.00 97.19 167 HIS A C 1
ATOM 1314 O O . HIS A 1 167 ? -5.976 -3.145 -0.907 1.00 97.19 167 HIS A O 1
ATOM 1320 N N . PHE A 1 168 ? -5.143 -1.443 0.295 1.00 97.44 168 PHE A N 1
ATOM 1321 C CA . PHE A 1 168 ? -5.811 -1.788 1.539 1.00 97.44 168 PHE A CA 1
ATOM 1322 C C . PHE A 1 168 ? -6.981 -0.850 1.814 1.00 97.44 168 PHE A C 1
ATOM 1324 O O . PHE A 1 168 ? -6.870 0.370 1.718 1.00 97.44 168 PHE A O 1
ATOM 1331 N N . TYR A 1 169 ? -8.111 -1.422 2.195 1.00 97.06 169 TYR A N 1
ATOM 1332 C CA . TYR A 1 169 ? -9.260 -0.712 2.722 1.00 97.06 169 TYR A CA 1
ATOM 1333 C C . TYR A 1 169 ? -9.159 -0.647 4.242 1.00 97.06 169 TYR A C 1
ATOM 1335 O O . TYR A 1 169 ? -9.022 -1.682 4.890 1.00 97.06 169 TYR A O 1
ATOM 1343 N N . ILE A 1 170 ? -9.270 0.550 4.813 1.00 96.94 170 ILE A N 1
ATOM 1344 C CA . ILE A 1 170 ? -9.257 0.778 6.257 1.00 96.94 170 ILE A CA 1
ATOM 1345 C C . ILE A 1 170 ? -10.577 1.410 6.689 1.00 96.94 170 ILE A C 1
ATOM 1347 O O . ILE A 1 170 ? -11.027 2.401 6.120 1.00 96.94 170 ILE A O 1
ATOM 1351 N N . SER A 1 171 ? -11.184 0.858 7.734 1.00 97.19 171 SER A N 1
ATOM 1352 C CA . SER A 1 171 ? -12.353 1.453 8.394 1.00 97.19 171 SER A CA 1
ATOM 1353 C C . SER A 1 171 ? -12.353 1.111 9.880 1.00 97.19 171 SER A C 1
ATOM 1355 O O . SER A 1 171 ? -11.463 0.413 10.369 1.00 97.19 171 SER A O 1
ATOM 1357 N N . LYS A 1 172 ? -13.350 1.585 10.628 1.00 97.50 172 LYS A N 1
ATOM 1358 C CA . LYS A 1 172 ? -13.575 1.124 12.004 1.00 97.50 172 LYS A CA 1
ATOM 1359 C C . LYS A 1 172 ? -13.811 -0.397 12.026 1.00 97.50 172 LYS A C 1
ATOM 1361 O O . LYS A 1 172 ? -14.592 -0.909 11.222 1.00 97.50 172 LYS A O 1
ATOM 1366 N N . ALA A 1 173 ? -13.170 -1.093 12.969 1.00 95.62 173 ALA A N 1
ATOM 1367 C CA . ALA A 1 173 ? -13.394 -2.523 13.198 1.00 95.62 173 ALA A CA 1
ATOM 1368 C C . ALA A 1 173 ? -14.878 -2.821 13.471 1.00 95.62 173 ALA A C 1
ATOM 1370 O O . ALA A 1 173 ? -15.580 -2.029 14.113 1.00 95.62 173 ALA A O 1
ATOM 1371 N N . GLY A 1 174 ? -15.352 -3.951 12.949 1.00 88.00 174 GLY A N 1
ATOM 1372 C CA . GLY A 1 174 ? -16.760 -4.342 12.975 1.00 88.00 174 GLY A CA 1
ATOM 1373 C C . GLY A 1 174 ? -16.962 -5.729 13.576 1.00 88.00 174 GLY A C 1
ATOM 1374 O O . GLY A 1 174 ? -16.447 -6.032 14.648 1.00 88.00 174 GLY A O 1
ATOM 1375 N N . SER A 1 175 ? -17.761 -6.550 12.896 1.00 84.25 175 SER A N 1
ATOM 1376 C CA . SER A 1 175 ? -17.884 -7.981 13.182 1.00 84.25 175 SER A CA 1
ATOM 1377 C C . SER A 1 175 ? -16.571 -8.714 12.913 1.00 84.25 175 SER A C 1
ATOM 1379 O O . SER A 1 175 ? -15.761 -8.239 12.126 1.00 84.25 175 SER A O 1
ATOM 1381 N N . SER A 1 176 ? -16.415 -9.897 13.513 1.00 81.44 176 SER A N 1
ATOM 1382 C CA . SER A 1 176 ? -15.277 -10.785 13.263 1.00 81.44 176 SER A CA 1
ATOM 1383 C C . SER A 1 176 ? -15.105 -11.056 11.766 1.00 81.44 176 SER A C 1
ATOM 1385 O O . SER A 1 176 ? -16.079 -11.339 11.066 1.00 81.44 176 SER A O 1
ATOM 1387 N N . VAL A 1 177 ? -13.860 -10.957 11.304 1.00 90.88 177 VAL A N 1
ATOM 1388 C CA . VAL A 1 177 ? -13.461 -11.156 9.908 1.00 90.88 177 VAL A CA 1
ATOM 1389 C C . VAL A 1 177 ? -12.478 -12.312 9.775 1.00 90.88 177 VAL A C 1
ATOM 1391 O O . VAL A 1 177 ? -11.785 -12.675 10.729 1.00 90.88 177 VAL A O 1
ATOM 1394 N N . ILE A 1 178 ? -12.431 -12.894 8.579 1.00 94.62 178 ILE A N 1
ATOM 1395 C CA . ILE A 1 178 ? -11.472 -13.935 8.206 1.00 94.62 178 ILE A CA 1
ATOM 1396 C C . ILE A 1 178 ? -10.345 -13.271 7.419 1.00 94.62 178 ILE A C 1
ATOM 1398 O O . ILE A 1 178 ? -10.605 -12.444 6.547 1.00 94.62 178 ILE A O 1
ATOM 1402 N N . ALA A 1 179 ? -9.100 -13.629 7.732 1.00 95.38 179 ALA A N 1
ATOM 1403 C CA . ALA A 1 179 ? -7.938 -13.142 7.001 1.00 95.38 179 ALA A CA 1
ATOM 1404 C C . ALA A 1 179 ? -7.936 -13.689 5.560 1.00 95.38 179 ALA A C 1
ATOM 1406 O O . ALA A 1 179 ? -8.074 -14.904 5.396 1.00 95.38 179 ALA A O 1
ATOM 1407 N N . PRO A 1 180 ? -7.738 -12.840 4.534 1.00 95.12 180 PRO A N 1
ATOM 1408 C CA . PRO A 1 180 ? -7.685 -13.294 3.154 1.00 95.12 180 PRO A CA 1
ATOM 1409 C C . PRO A 1 180 ? -6.412 -14.083 2.864 1.00 95.12 180 PRO A C 1
ATOM 1411 O O . PRO A 1 180 ? -5.371 -13.897 3.502 1.00 95.12 180 PRO A O 1
ATOM 1414 N N . VAL A 1 181 ? -6.474 -14.925 1.833 1.00 94.44 181 VAL A N 1
ATOM 1415 C CA . VAL A 1 181 ? -5.282 -15.572 1.279 1.00 94.44 181 VAL A CA 1
ATOM 1416 C C . VAL A 1 181 ? -4.499 -14.556 0.456 1.00 94.44 181 VAL A C 1
ATOM 1418 O O . VAL A 1 181 ? -5.006 -13.979 -0.506 1.00 94.44 181 VAL A O 1
ATOM 1421 N N . LEU A 1 182 ? -3.237 -14.353 0.824 1.00 95.44 182 LEU A N 1
ATOM 1422 C CA . LEU A 1 182 ? -2.340 -13.449 0.121 1.00 95.44 182 LEU A CA 1
ATOM 1423 C C . LEU A 1 182 ? -1.599 -14.169 -1.004 1.00 95.44 182 LEU A C 1
ATOM 1425 O O . LEU A 1 182 ? -1.149 -15.303 -0.851 1.00 95.44 182 LEU A O 1
ATOM 1429 N N . THR A 1 183 ? -1.456 -13.483 -2.137 1.00 95.69 183 THR A N 1
ATOM 1430 C CA . THR A 1 183 ? -0.598 -13.924 -3.242 1.00 95.69 183 THR A CA 1
ATOM 1431 C C . THR A 1 183 ? 0.688 -13.104 -3.195 1.00 95.69 183 THR A C 1
ATOM 1433 O O . THR A 1 183 ? 0.613 -11.892 -3.401 1.00 95.69 183 THR A O 1
ATOM 1436 N N . PRO A 1 184 ? 1.850 -13.716 -2.911 1.00 96.81 184 PRO A N 1
ATOM 1437 C CA . PRO A 1 184 ? 3.117 -12.999 -2.879 1.00 96.81 184 PRO A CA 1
ATOM 1438 C C . PRO A 1 184 ? 3.498 -12.417 -4.242 1.00 96.81 184 PRO A C 1
ATOM 1440 O O . PRO A 1 184 ? 3.139 -12.943 -5.298 1.00 96.81 184 PRO A O 1
ATOM 1443 N N . VAL A 1 185 ? 4.298 -11.353 -4.219 1.00 95.69 185 VAL A N 1
ATOM 1444 C CA . VAL A 1 185 ? 4.869 -10.754 -5.423 1.00 95.69 185 VAL A CA 1
ATOM 1445 C C . VAL A 1 185 ? 5.858 -11.712 -6.095 1.00 95.69 185 VAL A C 1
ATOM 1447 O O . VAL A 1 185 ? 6.770 -12.244 -5.461 1.00 95.69 185 VAL A O 1
ATOM 1450 N N . SER A 1 186 ? 5.713 -11.908 -7.406 1.00 95.12 186 SER A N 1
ATOM 1451 C CA . SER A 1 186 ? 6.698 -12.646 -8.202 1.00 95.12 186 SER A CA 1
ATOM 1452 C C . SER A 1 186 ? 7.757 -11.676 -8.716 1.00 95.12 186 SER A C 1
ATOM 1454 O O . SER A 1 186 ? 7.496 -10.896 -9.631 1.00 95.12 186 SER A O 1
ATOM 1456 N N . ARG A 1 187 ? 8.954 -11.714 -8.122 1.00 92.38 187 ARG A N 1
ATOM 1457 C CA . ARG A 1 187 ? 10.054 -10.791 -8.440 1.00 92.38 187 ARG A CA 1
ATOM 1458 C C . ARG A 1 187 ? 10.637 -11.035 -9.833 1.00 92.38 187 ARG A C 1
ATOM 1460 O O . ARG A 1 187 ? 10.928 -12.171 -10.197 1.00 92.38 187 ARG A O 1
ATOM 1467 N N . SER A 1 188 ? 10.887 -9.954 -10.568 1.00 91.44 188 SER A N 1
ATOM 1468 C CA . SER A 1 188 ? 11.626 -9.949 -11.836 1.00 91.44 188 SER A CA 1
ATOM 1469 C C . SER A 1 188 ? 12.543 -8.727 -11.926 1.00 91.44 188 SER A C 1
ATOM 1471 O O . SER A 1 188 ? 12.359 -7.755 -11.198 1.00 91.44 188 SER A O 1
ATOM 1473 N N . GLY A 1 189 ? 13.535 -8.772 -12.824 1.00 86.94 189 GLY A N 1
ATOM 1474 C CA . GLY A 1 189 ? 14.451 -7.644 -13.059 1.00 86.94 189 GLY A CA 1
ATOM 1475 C C . GLY A 1 189 ? 13.756 -6.383 -13.586 1.00 86.94 189 GLY A C 1
ATOM 1476 O O . GLY A 1 189 ? 14.234 -5.283 -13.335 1.00 86.94 189 GLY A O 1
ATOM 1477 N N . SER A 1 190 ? 12.602 -6.547 -14.239 1.00 88.19 190 SER A N 1
ATOM 1478 C CA . SER A 1 190 ? 11.733 -5.462 -14.701 1.00 88.19 190 SER A CA 1
ATOM 1479 C C . SER A 1 190 ? 10.305 -5.731 -14.224 1.00 88.19 190 SER A C 1
ATOM 1481 O O . SER A 1 190 ? 9.720 -6.758 -14.581 1.00 88.19 190 SER A O 1
ATOM 1483 N N . MET A 1 191 ? 9.766 -4.860 -13.370 1.00 92.69 191 MET A N 1
ATOM 1484 C CA . MET A 1 191 ? 8.403 -4.946 -12.826 1.00 92.69 191 MET A CA 1
ATOM 1485 C C . MET A 1 191 ? 7.965 -3.610 -12.223 1.00 92.69 191 MET A C 1
ATOM 1487 O O . MET A 1 191 ? 8.789 -2.750 -11.915 1.00 92.69 191 MET A O 1
ATOM 1491 N N . VAL A 1 192 ? 6.662 -3.473 -11.996 1.00 91.81 192 VAL A N 1
ATOM 1492 C CA . VAL A 1 192 ? 6.071 -2.383 -11.219 1.00 91.81 192 VAL A CA 1
ATOM 1493 C C . VAL A 1 192 ? 5.339 -2.957 -10.013 1.00 91.81 192 VAL A C 1
ATOM 1495 O O . VAL A 1 192 ? 4.569 -3.912 -10.129 1.00 91.81 192 VAL A O 1
ATOM 1498 N N . LEU A 1 193 ? 5.566 -2.355 -8.851 1.00 95.00 193 LEU A N 1
ATOM 1499 C CA . LEU A 1 193 ? 4.804 -2.608 -7.637 1.00 95.00 193 LEU A CA 1
ATOM 1500 C C . LEU A 1 193 ? 4.079 -1.330 -7.225 1.00 95.00 193 LEU A C 1
ATOM 1502 O O . LEU A 1 193 ? 4.666 -0.256 -7.209 1.00 95.00 193 LEU A O 1
ATOM 1506 N N . GLU A 1 194 ? 2.818 -1.446 -6.846 1.00 95.00 194 GLU A N 1
ATOM 1507 C CA . GLU A 1 194 ? 2.046 -0.364 -6.253 1.00 95.00 194 GLU A CA 1
ATOM 1508 C C . GLU A 1 194 ? 1.514 -0.805 -4.893 1.00 95.00 194 GLU A C 1
ATOM 1510 O O . GLU A 1 194 ? 0.912 -1.873 -4.775 1.00 95.00 194 GLU A O 1
ATOM 1515 N N . VAL A 1 195 ? 1.712 0.025 -3.873 1.00 95.81 195 VAL A N 1
ATOM 1516 C CA . VAL A 1 195 ? 1.102 -0.147 -2.551 1.00 95.81 195 VAL A CA 1
ATOM 1517 C C . VAL A 1 195 ? 0.247 1.069 -2.234 1.00 95.81 195 VAL A C 1
ATOM 1519 O O . VAL A 1 195 ? 0.645 2.203 -2.481 1.00 95.81 195 VAL A O 1
ATOM 1522 N N . GLY A 1 196 ? -0.951 0.847 -1.709 1.00 94.56 196 GLY A N 1
ATOM 1523 C CA . GLY A 1 196 ? -1.889 1.919 -1.404 1.00 94.56 196 GLY A CA 1
ATOM 1524 C C . GLY A 1 196 ? -2.786 1.574 -0.232 1.00 94.56 196 GLY A C 1
ATOM 1525 O O . GLY A 1 196 ? -2.998 0.406 0.089 1.00 94.56 196 GLY A O 1
ATOM 1526 N N . ALA A 1 197 ? -3.356 2.597 0.394 1.00 94.56 197 ALA A N 1
ATOM 1527 C CA . ALA A 1 197 ? -4.423 2.412 1.361 1.00 94.56 197 ALA A CA 1
ATOM 1528 C C . ALA A 1 197 ? -5.469 3.522 1.253 1.00 94.56 197 ALA A C 1
ATOM 1530 O O . ALA A 1 197 ? -5.170 4.674 0.923 1.00 94.56 197 ALA A O 1
ATOM 1531 N N . VAL A 1 198 ? -6.719 3.162 1.529 1.00 93.25 198 VAL A N 1
ATOM 1532 C CA . VAL A 1 198 ? -7.881 4.045 1.460 1.00 93.25 198 VAL A CA 1
ATOM 1533 C C . VAL A 1 198 ? -8.671 3.931 2.756 1.00 93.25 198 VAL A C 1
ATOM 1535 O O . VAL A 1 198 ? -8.784 2.846 3.318 1.00 93.25 198 VAL A O 1
ATOM 1538 N N . ALA A 1 199 ? -9.221 5.044 3.235 1.00 91.81 199 ALA A N 1
ATOM 1539 C CA . ALA A 1 199 ? -10.014 5.077 4.460 1.00 91.81 199 ALA A CA 1
ATOM 1540 C C . ALA A 1 199 ? -11.475 5.403 4.160 1.00 91.81 199 ALA A C 1
ATOM 1542 O O . ALA A 1 199 ? -11.753 6.227 3.281 1.00 91.81 199 ALA A O 1
ATOM 1543 N N . ARG A 1 200 ? -12.385 4.789 4.911 1.00 85.62 200 ARG A N 1
ATOM 1544 C CA . ARG A 1 200 ? -13.832 4.979 4.800 1.00 85.62 200 ARG A CA 1
ATOM 1545 C C . ARG A 1 200 ? -14.525 4.902 6.153 1.00 85.62 200 ARG A C 1
ATOM 1547 O O . ARG A 1 200 ? -14.067 4.129 7.028 1.00 85.62 200 ARG A O 1
#

Organism: NCBI:txid1798371

Radius of gyration: 18.18 Å; chains: 1; bounding box: 36×51×47 Å

Secondary structure (DSSP, 8-state):
---HHHHHHHHHHT-----HHHHHHHHHHHHHHHHTTT----SSS--PEEEEE-SS-PPPEEEESS-EEEEEE-TTSEEEEEES--PPPPPSS-EEEEGGGHHHHHHHHHHHTT--HHHHHHHHHHHHHHHTT---SEEEEEEPPHHHHHHHS-EEEES---EEEEEEEEEE--S--PPPPP------SSEEEEEEEEE-

pLDDT: mean 79.57, std 19.22, range [34.94, 98.38]